Protein AF-A0A7C4DJ45-F1 (afdb_monomer)

pLDDT: mean 91.02, std 9.89, range [32.12, 98.75]

Foldseek 3Di:
DDDDPPDDQAAQEWEKDKDWAPDQDDPLLLCQLVLQAAFWKKFAQLDQDPVRQQQKIKIFHDFCWKWFAAAQWIWIGGPPDIDIDRHLSVVVLVVVQRSYHHDYDDDPQQDQWFKDWDAAPVSCVVVDPDDPPDDPPDPGTRIMIGGGQWMWMAGPVVSIIMIIGICSVDPDDDPVRVSVVSVVSSVVSVVVVVVQKDWDKADKDKPDDPVRVVVVVVVQVVCCVVVVDVDDDDDIDIDIHGPDDDPSSVLVVCSVVQNESRWMWHNNPVDIDGDRDNFDDWDDDPQDIDGDDDFFDDDADPDPVRNVVRVVCRVPDPVRVVVVVVVVVVVLVVVCVPHDPPPRDDDD

Nearest PDB structures (foldseek):
  7pi1-assembly3_CCC  TM=8.642E-01  e=6.418E-22  Bacillus subtilis subsp. subtilis str. 168
  7qu9-assembly1_A  TM=8.395E-01  e=1.124E-20  Bacillus subtilis
  7pi1-assembly4_DDD  TM=8.027E-01  e=1.902E-20  Bacillus subtilis subsp. subtilis str. 168
  7qu9-assembly3_C  TM=8.250E-01  e=6.487E-20  Bacillus subtilis
  7pi1-assembly2_BBB  TM=8.189E-01  e=5.135E-20  Bacillus subtilis subsp. subtilis str. 168

Sequence (348 aa):
MRTSREGREPVYRGTARVRMLDQSFKPEVLFGALAGQPGSIFLDSAMIDRYGLGRWSFIMWDPLFSLSSRNDTVAFKIGTRLRWEQTNPFAALRRTLALFSIQSDPSWIPFRGGAAGFLGYELSAHIERLPQRAEFDLPLPDSYLGFYDSVLAYDHIMEQWFICHVDFGLRRPSLLDRVREIRELAEAGEDLAQTVTPVETGEPESNFTRTDYLAAVGRAKEYIEAGDIYQVNLSQRFSAPLVSGNPWDLYLRLRQTNPAPFASFVQAGEFQILSSSPERFLAVRGERVETRPIKGTRPRGTNAREDAYYKAQLLASPKDRAELNMVVDLERNDLGRVCRYGSVTVPR

Radius of gyration: 22.76 Å; Cα contacts (8 Å, |Δi|>4): 541; chains: 1; bounding box: 59×41×78 Å

Solvent-accessible surface area (backbone atoms only — not comparable to full-atom values): 20306 Å² total; per-residue (Å²): 141,81,82,79,76,82,74,74,76,76,65,36,60,16,53,60,43,76,45,80,47,95,65,90,76,58,70,70,34,38,44,56,58,36,58,84,40,61,43,18,35,35,45,32,27,66,29,66,47,99,82,65,45,22,45,56,31,37,43,36,47,74,39,73,30,34,41,35,23,47,76,50,36,30,39,43,34,46,87,91,45,76,46,78,45,84,42,56,53,69,60,52,50,52,56,54,54,67,32,52,44,79,47,68,75,97,61,92,65,91,72,50,55,45,76,49,76,53,79,40,78,67,50,46,65,82,78,44,97,67,88,87,76,78,78,86,85,63,100,66,59,34,28,39,33,30,30,25,43,43,23,39,37,35,34,68,84,76,70,40,37,32,41,21,32,37,56,52,86,64,101,63,83,49,72,69,52,49,58,51,52,52,52,56,33,38,56,52,3,54,61,51,64,74,62,74,52,70,69,41,64,52,78,74,44,60,83,54,54,73,68,57,49,52,50,52,53,50,52,52,48,53,36,39,75,72,63,78,40,93,76,81,88,86,83,81,55,74,50,54,55,78,73,37,55,52,74,63,46,48,40,53,53,44,45,72,78,48,51,13,37,52,14,31,41,37,22,69,63,92,50,72,49,76,46,59,33,81,62,54,74,74,47,78,57,91,96,45,76,48,67,50,90,84,55,73,88,71,77,82,40,98,43,73,66,51,31,51,48,43,52,50,51,54,75,67,31,66,63,39,50,50,55,33,51,53,52,51,52,50,52,52,51,61,48,56,77,79,46,65,88,91,69,82,77,84,88,132

Secondary structure (DSSP, 8-state):
-------PPP-EEEEEEEEEE-----HHHHHHTTTTSTT-EEEE-----TTSTT-EEEEE-S-SEEEEEETTEEEEEETTEEEEEES-HHHHHHHHHHHEEE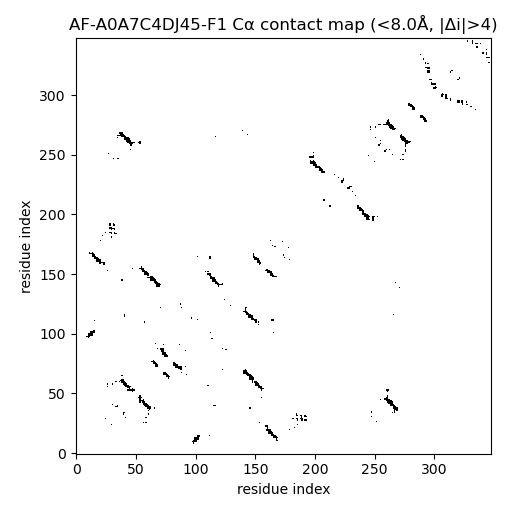E----S-S--SEEEEEE-GGGGGGTS-----S---S---SEEEEEESEEEEEETTTTEEEEEEEE-SSS---HHHHHHHHHHHHHHHHHHHT-PPP-EE-PPEESS-HHHHHHHHHHHHHHHHTTS-S-------EE--EEES-HHHHHHHHHHHS--TEEEEEE-SS-EEEEEE-----EEETTEEE--------PPPSSHHHHHHHHHHHHH-HHHHHHHHHHHHHHHHHHHTTSPTT------

Mean predicted aligned error: 6.1 Å

Structure (mmCIF, N/CA/C/O backbone):
data_AF-A0A7C4DJ45-F1
#
_entry.id   AF-A0A7C4DJ45-F1
#
loop_
_atom_site.group_PDB
_atom_site.id
_atom_site.type_symbol
_atom_site.label_atom_id
_atom_site.label_alt_id
_atom_site.label_comp_id
_atom_site.label_asym_id
_atom_site.label_entity_id
_atom_site.label_seq_id
_atom_site.pdbx_PDB_ins_code
_atom_site.Cartn_x
_atom_site.Cartn_y
_atom_site.Cartn_z
_atom_site.occupancy
_atom_site.B_iso_or_equiv
_atom_site.auth_seq_id
_atom_site.auth_comp_id
_atom_site.auth_asym_id
_atom_site.auth_atom_id
_atom_site.pdbx_PDB_model_num
ATOM 1 N N . MET A 1 1 ? -19.201 11.259 -48.223 1.00 34.50 1 MET A N 1
ATOM 2 C CA . MET A 1 1 ? -18.890 9.983 -47.541 1.00 34.50 1 MET A CA 1
ATOM 3 C C . MET A 1 1 ? -17.519 10.090 -46.877 1.00 34.50 1 MET A C 1
ATOM 5 O O . MET A 1 1 ? -16.507 9.854 -47.518 1.00 34.50 1 MET A O 1
ATOM 9 N N . ARG A 1 2 ? -17.468 10.527 -45.614 1.00 32.12 2 ARG A N 1
ATOM 10 C CA . ARG A 1 2 ? -16.291 10.393 -44.743 1.00 32.12 2 ARG A CA 1
ATOM 11 C C . ARG A 1 2 ? -16.710 9.434 -43.640 1.00 32.12 2 ARG A C 1
ATOM 13 O O . ARG A 1 2 ? -17.438 9.821 -42.737 1.00 32.12 2 ARG A O 1
ATOM 20 N N . THR A 1 3 ? -16.348 8.169 -43.791 1.00 35.94 3 THR A N 1
ATOM 21 C CA . THR A 1 3 ? -16.555 7.147 -42.768 1.00 35.94 3 THR A CA 1
ATOM 22 C C . THR A 1 3 ? -15.627 7.436 -41.595 1.00 35.94 3 THR A C 1
ATOM 24 O O . THR A 1 3 ? -14.404 7.447 -41.746 1.00 35.94 3 THR A O 1
ATOM 27 N N . SER A 1 4 ? -16.234 7.690 -40.442 1.00 38.69 4 SER A N 1
ATOM 28 C CA . SER A 1 4 ? -15.621 7.698 -39.122 1.00 38.69 4 SER A CA 1
ATOM 29 C C . SER A 1 4 ? -14.844 6.400 -38.895 1.00 38.69 4 SER A C 1
ATOM 31 O O . SER A 1 4 ? -15.431 5.329 -38.753 1.00 38.69 4 SER A O 1
ATOM 33 N N . ARG A 1 5 ? -13.512 6.480 -38.850 1.00 40.72 5 ARG A N 1
ATOM 34 C CA . ARG A 1 5 ? -12.723 5.460 -38.157 1.00 40.72 5 ARG A CA 1
ATOM 35 C C . ARG A 1 5 ? -12.919 5.714 -36.667 1.00 40.72 5 ARG A C 1
ATOM 37 O O . ARG A 1 5 ? -12.270 6.594 -36.112 1.00 40.72 5 ARG A O 1
ATOM 44 N N . GLU A 1 6 ? -13.829 4.975 -36.043 1.00 42.91 6 GLU A N 1
ATOM 45 C CA . GLU A 1 6 ? -13.782 4.738 -34.600 1.00 42.91 6 GLU A CA 1
ATOM 46 C C . GLU A 1 6 ? -12.428 4.081 -34.303 1.00 42.91 6 GLU A C 1
ATOM 48 O O . GLU A 1 6 ? -12.219 2.887 -34.525 1.00 42.91 6 GLU A O 1
ATOM 53 N N . GLY A 1 7 ? -11.444 4.900 -33.934 1.00 41.00 7 GLY A N 1
ATOM 54 C CA . GLY A 1 7 ? -10.107 4.434 -33.602 1.00 41.00 7 GLY A CA 1
ATOM 55 C C . GLY A 1 7 ? -10.166 3.670 -32.290 1.00 41.00 7 GLY A C 1
ATOM 56 O O . GLY A 1 7 ? -10.214 4.284 -31.231 1.00 41.00 7 GLY A O 1
ATOM 57 N N . ARG A 1 8 ? -10.171 2.334 -32.350 1.00 57.44 8 ARG A N 1
ATOM 58 C CA . ARG A 1 8 ? -9.875 1.509 -31.173 1.00 57.44 8 ARG A CA 1
ATOM 59 C C . ARG A 1 8 ? -8.493 1.911 -30.662 1.00 57.44 8 ARG A C 1
ATOM 61 O O . ARG A 1 8 ? -7.535 1.887 -31.436 1.00 57.44 8 ARG A O 1
ATOM 68 N N . GLU A 1 9 ? -8.406 2.300 -29.393 1.00 66.69 9 GLU A N 1
ATOM 69 C CA . GLU A 1 9 ? -7.122 2.588 -28.756 1.00 66.69 9 GLU A CA 1
ATOM 70 C C . GLU A 1 9 ? -6.192 1.366 -28.889 1.00 66.69 9 GLU A C 1
ATOM 72 O O . GLU A 1 9 ? -6.661 0.222 -28.816 1.00 66.69 9 GLU A O 1
ATOM 77 N N . PRO A 1 10 ? -4.888 1.572 -29.146 1.00 74.94 10 PRO A N 1
ATOM 78 C CA . PRO A 1 10 ? -3.956 0.465 -29.285 1.00 74.94 10 PRO A CA 1
ATOM 79 C C . PRO A 1 10 ? -3.840 -0.289 -27.955 1.00 74.94 10 PRO A C 1
ATOM 81 O O . PRO A 1 10 ? -3.570 0.306 -26.916 1.00 74.94 10 PRO A O 1
ATOM 84 N N . VAL A 1 11 ? -4.018 -1.611 -27.999 1.00 86.75 11 VAL A N 1
ATOM 85 C CA . VAL A 1 11 ? -3.755 -2.488 -26.850 1.00 86.75 11 VAL A CA 1
ATOM 86 C C . VAL A 1 11 ? -2.286 -2.900 -26.882 1.00 86.75 11 VAL A C 1
ATOM 88 O O . VAL A 1 11 ? -1.860 -3.627 -27.783 1.00 86.75 11 VAL A O 1
ATOM 91 N N . TYR A 1 12 ? -1.525 -2.464 -25.885 1.00 90.06 12 TYR A N 1
ATOM 92 C CA . TYR A 1 12 ? -0.141 -2.850 -25.647 1.00 90.06 12 TYR A CA 1
ATOM 93 C C . TYR A 1 12 ? -0.101 -4.266 -25.078 1.00 90.06 12 TYR A C 1
ATOM 95 O O . TYR A 1 12 ? -0.437 -4.516 -23.919 1.00 90.06 12 TYR A O 1
ATOM 103 N N . ARG A 1 13 ? 0.294 -5.220 -25.918 1.00 91.00 13 ARG A N 1
ATOM 104 C CA . ARG A 1 13 ? 0.475 -6.619 -25.523 1.00 91.00 13 ARG A CA 1
ATOM 105 C C . ARG A 1 13 ? 1.943 -6.846 -25.222 1.00 91.00 13 ARG A C 1
ATOM 107 O O . ARG A 1 13 ? 2.777 -6.576 -26.078 1.00 91.00 13 ARG A O 1
ATOM 114 N N . GLY A 1 14 ? 2.237 -7.346 -24.030 1.00 89.06 14 GLY A N 1
ATOM 115 C CA . GLY A 1 14 ? 3.596 -7.690 -23.638 1.00 89.06 14 GLY A CA 1
ATOM 116 C C . GLY A 1 14 ? 3.685 -9.102 -23.092 1.00 89.06 14 GLY A C 1
ATOM 117 O O . GLY A 1 14 ? 2.730 -9.600 -22.499 1.00 89.06 14 GLY A O 1
ATOM 118 N N . THR A 1 15 ? 4.825 -9.754 -23.303 1.00 87.06 15 THR A N 1
ATOM 119 C CA . THR A 1 15 ? 5.102 -11.081 -22.732 1.00 87.06 15 THR A CA 1
ATOM 120 C C . THR A 1 15 ? 5.917 -10.916 -21.460 1.00 87.06 15 THR A C 1
ATOM 122 O O . THR A 1 15 ? 6.997 -10.325 -21.494 1.00 87.06 15 THR A O 1
ATOM 125 N N . ALA A 1 16 ? 5.416 -11.444 -20.343 1.00 89.75 16 ALA A N 1
ATOM 126 C CA . ALA A 1 16 ? 6.164 -11.431 -19.091 1.00 89.75 16 ALA A CA 1
ATOM 127 C C . ALA A 1 16 ? 7.323 -12.433 -19.145 1.00 89.75 16 ALA A C 1
ATOM 129 O O . ALA A 1 16 ? 7.122 -13.621 -19.392 1.00 89.75 16 ALA A O 1
ATOM 130 N N . ARG A 1 17 ? 8.532 -11.960 -18.855 1.00 91.56 17 ARG A N 1
ATOM 131 C CA . ARG A 1 17 ? 9.716 -12.784 -18.616 1.00 91.56 17 ARG A CA 1
ATOM 132 C C . ARG A 1 17 ? 10.036 -12.754 -17.133 1.00 91.56 17 ARG A C 1
ATOM 134 O O . ARG A 1 17 ? 10.068 -11.685 -16.529 1.00 91.56 17 ARG A O 1
ATOM 141 N N . VAL A 1 18 ? 10.284 -13.926 -16.564 1.00 92.62 18 VAL A N 1
ATOM 142 C CA . VAL A 1 18 ? 10.706 -14.071 -15.170 1.00 92.62 18 VAL A CA 1
ATOM 143 C C . VAL A 1 18 ? 12.138 -14.575 -15.163 1.00 92.62 18 VAL A C 1
ATOM 145 O O . VAL A 1 18 ? 12.451 -15.552 -15.843 1.00 92.62 18 VAL A O 1
ATOM 148 N N . ARG A 1 19 ? 13.007 -13.912 -14.405 1.00 93.62 19 ARG A N 1
ATOM 149 C CA . ARG A 1 19 ? 14.390 -14.339 -14.205 1.00 93.62 19 ARG A CA 1
ATOM 150 C C . ARG A 1 19 ? 14.704 -14.386 -12.718 1.00 93.62 19 ARG A C 1
ATOM 152 O O . ARG A 1 19 ? 14.447 -13.427 -12.003 1.00 93.62 19 ARG A O 1
ATOM 159 N N . MET A 1 20 ? 15.272 -15.502 -12.283 1.00 95.00 20 MET A N 1
ATOM 160 C CA . MET A 1 20 ? 15.857 -15.645 -10.954 1.00 95.00 20 MET A CA 1
ATOM 161 C C . MET A 1 20 ? 17.161 -14.846 -10.868 1.00 95.00 20 MET A C 1
ATOM 163 O O . MET A 1 20 ? 17.908 -14.774 -11.849 1.00 95.00 20 MET A O 1
ATOM 167 N N . LEU A 1 21 ? 17.398 -14.218 -9.723 1.00 94.31 21 LEU A N 1
ATOM 168 C CA . LEU A 1 21 ? 18.562 -13.377 -9.462 1.00 94.31 21 LEU A CA 1
ATOM 169 C C . LEU A 1 21 ? 19.485 -14.061 -8.451 1.00 94.31 21 LEU A C 1
ATOM 171 O O . LEU A 1 21 ? 19.029 -14.473 -7.395 1.00 94.31 21 LEU A O 1
ATOM 175 N N . ASP A 1 22 ? 20.778 -14.159 -8.743 1.00 87.81 22 ASP A N 1
ATOM 176 C CA . ASP A 1 22 ? 21.733 -14.883 -7.882 1.00 87.81 22 ASP A CA 1
ATOM 177 C C . ASP A 1 22 ? 22.140 -14.098 -6.616 1.00 87.81 22 ASP A C 1
ATOM 179 O O . ASP A 1 22 ? 22.969 -14.555 -5.835 1.00 87.81 22 ASP A O 1
ATOM 183 N N . GLN A 1 23 ? 21.622 -12.882 -6.438 1.00 79.25 23 GLN A N 1
ATOM 184 C CA . GLN A 1 23 ? 22.008 -11.984 -5.354 1.00 79.25 23 GLN A CA 1
ATOM 185 C C . GLN A 1 23 ? 21.213 -12.254 -4.069 1.00 79.25 23 GLN A C 1
ATOM 187 O O . GLN A 1 23 ? 20.008 -12.501 -4.110 1.00 79.25 23 GLN A O 1
ATOM 192 N N . SER A 1 24 ? 21.880 -12.118 -2.921 1.00 81.69 24 SER A N 1
ATOM 193 C CA . SER A 1 24 ? 21.320 -12.358 -1.587 1.00 81.69 24 SER A CA 1
ATOM 194 C C . SER A 1 24 ? 21.351 -11.090 -0.722 1.00 81.69 24 SER A C 1
ATOM 196 O O . SER A 1 24 ? 22.079 -11.016 0.266 1.00 81.69 24 SER A O 1
ATOM 198 N N . PHE A 1 25 ? 20.582 -10.071 -1.099 1.00 88.12 25 PHE A N 1
ATOM 199 C CA . PHE A 1 25 ? 20.372 -8.876 -0.273 1.00 88.12 25 PHE A CA 1
ATOM 200 C C . PHE A 1 25 ? 18.948 -8.844 0.284 1.00 88.12 25 PHE A C 1
ATOM 202 O O . PHE A 1 25 ? 18.006 -9.361 -0.327 1.00 88.12 25 PHE A O 1
ATOM 209 N N . LYS A 1 26 ? 18.779 -8.205 1.447 1.00 92.50 26 LYS A N 1
ATOM 210 C CA . LYS A 1 26 ? 17.458 -8.021 2.056 1.00 92.50 26 LYS A CA 1
ATOM 211 C C . LYS A 1 26 ? 16.624 -7.005 1.256 1.00 92.50 26 LYS A C 1
ATOM 213 O O . LYS A 1 26 ? 17.189 -6.018 0.781 1.00 92.50 26 LYS A O 1
ATOM 218 N N . PRO A 1 27 ? 15.293 -7.177 1.149 1.00 95.56 27 PRO A N 1
ATOM 219 C CA . PRO A 1 27 ? 14.409 -6.227 0.464 1.00 95.56 27 PRO A CA 1
ATOM 220 C C . PRO A 1 27 ? 14.560 -4.771 0.898 1.00 95.56 27 PRO A C 1
ATOM 222 O O . PRO A 1 27 ? 14.644 -3.887 0.050 1.00 95.56 27 PRO A O 1
ATOM 225 N N . GLU A 1 28 ? 14.661 -4.522 2.202 1.00 95.06 28 GLU A N 1
ATOM 226 C CA . GLU A 1 28 ? 14.846 -3.177 2.743 1.00 95.06 28 GLU A CA 1
ATOM 227 C C . GLU A 1 28 ? 16.188 -2.537 2.348 1.00 95.06 28 GLU A C 1
ATOM 229 O O . GLU A 1 28 ? 16.265 -1.321 2.215 1.00 95.06 28 GLU A O 1
ATOM 234 N N . VAL A 1 29 ? 17.236 -3.329 2.111 1.00 94.12 29 VAL A N 1
ATOM 235 C CA . VAL A 1 29 ? 18.547 -2.804 1.700 1.00 94.12 29 VAL A CA 1
ATOM 236 C C . VAL A 1 29 ? 18.457 -2.283 0.270 1.00 94.12 29 VAL A C 1
ATOM 238 O O . VAL A 1 29 ? 18.750 -1.116 0.025 1.00 94.12 29 VAL A O 1
ATOM 241 N N . LEU A 1 30 ? 17.950 -3.102 -0.660 1.00 95.38 30 LEU A N 1
ATOM 242 C CA . LEU A 1 30 ? 17.790 -2.672 -2.051 1.00 95.38 30 LEU A CA 1
ATOM 243 C C . LEU A 1 30 ? 16.815 -1.496 -2.171 1.00 95.38 30 LEU A C 1
ATOM 245 O O . LEU A 1 30 ? 17.081 -0.546 -2.907 1.00 95.38 30 LEU A O 1
ATOM 249 N N . PHE A 1 31 ? 15.683 -1.537 -1.460 1.00 97.44 31 PHE A N 1
ATOM 250 C CA . PHE A 1 31 ? 14.716 -0.446 -1.553 1.00 97.44 31 PHE A CA 1
ATOM 251 C C . PHE A 1 31 ? 15.251 0.868 -0.973 1.00 97.44 31 PHE A C 1
ATOM 253 O O . PHE A 1 31 ? 14.844 1.931 -1.436 1.00 97.44 31 PHE A O 1
ATOM 260 N N . GLY A 1 32 ? 16.199 0.831 -0.031 1.00 96.19 32 GLY A N 1
ATOM 261 C CA . GLY A 1 32 ? 16.841 2.037 0.497 1.00 96.19 32 GLY A CA 1
ATOM 262 C C . GLY A 1 32 ? 17.442 2.931 -0.593 1.00 96.19 32 GLY A C 1
ATOM 263 O O . GLY A 1 32 ? 17.241 4.144 -0.562 1.00 96.19 32 GLY A O 1
ATOM 264 N N . ALA A 1 33 ? 18.058 2.343 -1.625 1.00 96.12 33 ALA A N 1
ATOM 265 C CA . ALA A 1 33 ? 18.580 3.079 -2.784 1.00 96.12 33 ALA A CA 1
ATOM 266 C C . ALA A 1 33 ? 17.481 3.704 -3.675 1.00 96.12 33 ALA A C 1
ATOM 268 O O . ALA A 1 33 ? 17.735 4.628 -4.452 1.00 96.12 33 ALA A O 1
ATOM 269 N N . LEU A 1 34 ? 16.243 3.216 -3.561 1.00 97.12 34 LEU A N 1
ATOM 270 C CA . LEU A 1 34 ? 15.079 3.655 -4.334 1.00 97.12 34 LEU A CA 1
ATOM 271 C C . LEU A 1 34 ? 14.120 4.548 -3.536 1.00 97.12 34 LEU A C 1
ATOM 273 O O . LEU A 1 34 ? 13.267 5.198 -4.140 1.00 97.12 34 LEU A O 1
ATOM 277 N N . ALA A 1 35 ? 14.225 4.616 -2.207 1.00 96.25 35 ALA A N 1
ATOM 278 C CA . ALA A 1 35 ? 13.214 5.243 -1.351 1.00 96.25 35 ALA A CA 1
ATOM 279 C C . ALA A 1 35 ? 13.035 6.756 -1.606 1.00 96.25 35 ALA A C 1
ATOM 281 O O . ALA A 1 35 ? 11.954 7.317 -1.402 1.00 96.25 35 ALA A O 1
ATOM 282 N N . GLY A 1 36 ? 14.080 7.420 -2.109 1.00 95.12 36 GLY A N 1
ATOM 283 C CA . GLY A 1 36 ? 14.031 8.819 -2.542 1.00 95.12 36 GLY A CA 1
ATOM 284 C C . GLY A 1 36 ? 13.490 9.039 -3.962 1.00 95.12 36 GLY A C 1
ATOM 285 O O . GLY A 1 36 ? 13.224 10.179 -4.332 1.00 95.12 36 GLY A O 1
ATOM 286 N N . GLN A 1 37 ? 13.330 7.990 -4.774 1.00 96.19 37 GLN A N 1
ATOM 287 C CA . GLN A 1 37 ? 12.985 8.117 -6.192 1.00 96.19 37 GLN A CA 1
ATOM 288 C C . GLN A 1 37 ? 11.464 8.206 -6.408 1.00 96.19 37 GLN A C 1
ATOM 290 O O . GLN A 1 37 ? 10.750 7.257 -6.082 1.00 96.19 37 GLN A O 1
ATOM 295 N N . PRO A 1 38 ? 10.932 9.295 -7.002 1.00 96.19 38 PRO A N 1
ATOM 296 C CA . PRO A 1 38 ? 9.510 9.416 -7.316 1.00 96.19 38 PRO A CA 1
ATOM 297 C C . PRO A 1 38 ? 8.968 8.234 -8.124 1.00 96.19 38 PRO A C 1
ATOM 299 O O . PRO A 1 38 ? 9.492 7.886 -9.181 1.00 96.19 38 PRO A O 1
ATOM 302 N N . GLY A 1 39 ? 7.871 7.655 -7.647 1.00 96.94 39 GLY A N 1
ATOM 303 C CA . GLY A 1 39 ? 7.244 6.478 -8.230 1.00 96.94 39 GLY A CA 1
ATOM 304 C C . GLY A 1 39 ? 7.874 5.156 -7.807 1.00 96.94 39 GLY A C 1
ATOM 305 O O . GLY A 1 39 ? 7.506 4.135 -8.384 1.00 96.94 39 GLY A O 1
ATOM 306 N N . SER A 1 40 ? 8.786 5.123 -6.833 1.00 98.31 40 SER A N 1
ATOM 307 C CA . SER A 1 40 ? 9.193 3.864 -6.210 1.00 98.31 40 SER A CA 1
ATOM 308 C C . SER A 1 40 ? 8.155 3.394 -5.186 1.00 98.31 40 SER A C 1
ATOM 310 O O . SER A 1 40 ? 7.548 4.180 -4.454 1.00 98.31 40 SER A O 1
ATOM 312 N N . ILE A 1 41 ? 7.898 2.090 -5.169 1.00 98.75 41 ILE A N 1
ATOM 313 C CA . ILE A 1 41 ? 6.947 1.450 -4.265 1.00 98.75 41 ILE A CA 1
ATOM 314 C C . ILE A 1 41 ? 7.561 0.164 -3.736 1.00 98.75 41 ILE A C 1
ATOM 316 O O . ILE A 1 41 ? 8.027 -0.677 -4.506 1.00 98.75 41 ILE A O 1
ATOM 320 N N . PHE A 1 42 ? 7.490 0.003 -2.422 1.00 98.56 42 PHE A N 1
ATOM 321 C CA . PHE A 1 42 ? 7.782 -1.229 -1.719 1.00 98.56 42 PHE A CA 1
ATOM 322 C C . PHE A 1 42 ? 6.479 -1.777 -1.144 1.00 98.56 42 PHE A C 1
ATOM 324 O O . PHE A 1 42 ? 5.899 -1.178 -0.242 1.00 98.56 42 PHE A O 1
ATOM 331 N N . LEU A 1 43 ? 5.997 -2.898 -1.674 1.00 98.19 43 LEU A N 1
ATOM 332 C CA . LEU A 1 43 ? 4.951 -3.691 -1.031 1.00 98.19 43 LEU A CA 1
ATOM 333 C C . LEU A 1 43 ? 5.662 -4.724 -0.165 1.00 98.19 43 LEU A C 1
ATOM 335 O O . LEU A 1 43 ? 6.201 -5.706 -0.674 1.00 98.19 43 LEU A O 1
ATOM 339 N N . ASP A 1 44 ? 5.729 -4.449 1.127 1.00 95.88 44 ASP A N 1
ATOM 340 C CA . ASP A 1 44 ? 6.613 -5.132 2.056 1.00 95.88 44 ASP A CA 1
ATOM 341 C C . ASP A 1 44 ? 5.838 -6.111 2.929 1.00 95.88 44 ASP A C 1
ATOM 343 O O . ASP A 1 44 ? 5.011 -5.748 3.765 1.00 95.88 44 ASP A O 1
ATOM 347 N N . SER A 1 45 ? 6.155 -7.385 2.784 1.00 94.69 45 SER A N 1
ATOM 348 C CA . SER A 1 45 ? 5.795 -8.375 3.778 1.00 94.69 45 SER A CA 1
ATOM 349 C C . SER A 1 45 ? 6.892 -8.466 4.832 1.00 94.69 45 SER A C 1
ATOM 351 O O . SER A 1 45 ? 7.736 -9.357 4.803 1.00 94.69 45 SER A O 1
ATOM 353 N N . ALA A 1 46 ? 6.859 -7.534 5.785 1.00 88.06 46 ALA A N 1
ATOM 354 C CA . ALA A 1 46 ? 7.827 -7.449 6.879 1.00 88.06 46 ALA A CA 1
ATOM 355 C C . ALA A 1 46 ? 7.714 -8.605 7.892 1.00 88.06 46 ALA A C 1
ATOM 357 O O . ALA A 1 46 ? 8.580 -8.776 8.748 1.00 88.06 46 ALA A O 1
ATOM 358 N N . MET A 1 47 ? 6.645 -9.400 7.809 1.00 89.88 47 MET A N 1
ATOM 359 C CA . MET A 1 47 ? 6.498 -10.663 8.524 1.00 89.88 47 MET A CA 1
ATOM 360 C C . MET A 1 47 ? 5.702 -11.670 7.696 1.00 89.88 47 MET A C 1
ATOM 362 O O . MET A 1 47 ? 4.779 -11.295 6.968 1.00 89.88 47 MET A O 1
ATOM 366 N N . ILE A 1 48 ? 5.999 -12.953 7.905 1.00 88.88 48 ILE A N 1
ATOM 367 C CA . ILE A 1 48 ? 5.099 -14.043 7.534 1.00 88.88 48 ILE A CA 1
ATOM 368 C C . ILE A 1 48 ? 4.225 -14.358 8.748 1.00 88.88 48 ILE A C 1
ATOM 370 O O . ILE A 1 48 ? 4.735 -14.677 9.824 1.00 88.88 48 ILE A O 1
ATOM 374 N N . ASP A 1 49 ? 2.908 -14.259 8.596 1.00 83.94 49 ASP A N 1
ATOM 375 C CA . ASP A 1 49 ? 1.987 -14.628 9.665 1.00 83.94 49 ASP A CA 1
ATOM 376 C C . ASP A 1 49 ? 1.795 -16.154 9.763 1.00 83.94 49 ASP A C 1
ATOM 378 O O . ASP A 1 49 ? 2.200 -16.935 8.898 1.00 83.94 49 ASP A O 1
ATOM 382 N N . ARG A 1 50 ? 1.118 -16.607 10.823 1.00 79.31 50 ARG A N 1
ATOM 383 C CA . ARG A 1 50 ? 0.863 -18.042 11.053 1.00 79.31 50 ARG A CA 1
ATOM 384 C C . ARG A 1 50 ? 0.005 -18.722 9.976 1.00 79.31 50 ARG A C 1
ATOM 386 O O . ARG A 1 50 ? -0.124 -19.941 9.996 1.00 79.31 50 ARG A O 1
ATOM 393 N N . TYR A 1 51 ? -0.625 -17.954 9.090 1.00 80.62 51 TYR A N 1
ATOM 394 C CA . TYR A 1 51 ? -1.471 -18.435 8.002 1.00 80.62 51 TYR A CA 1
ATOM 395 C C . TYR A 1 51 ? -0.758 -18.380 6.642 1.00 80.62 51 TYR A C 1
ATOM 397 O O . TYR A 1 51 ? -1.396 -18.608 5.611 1.00 80.62 51 TYR A O 1
ATOM 405 N N . GLY A 1 52 ? 0.543 -18.070 6.627 1.00 81.88 52 GLY A N 1
ATOM 406 C CA . GLY A 1 52 ? 1.344 -17.945 5.414 1.00 81.88 52 GLY A CA 1
ATOM 407 C C . GLY A 1 52 ? 1.075 -16.661 4.623 1.00 81.88 52 GLY A C 1
ATOM 408 O O . GLY A 1 52 ? 1.481 -16.567 3.461 1.00 81.88 52 GLY A O 1
ATOM 409 N N . LEU A 1 53 ? 0.383 -15.673 5.208 1.00 88.00 53 LEU A N 1
ATOM 410 C CA . LEU A 1 53 ? 0.335 -14.325 4.646 1.00 88.00 53 LEU A CA 1
ATOM 411 C C . LEU A 1 53 ? 1.713 -13.694 4.786 1.00 88.00 53 LEU A C 1
ATOM 413 O O . LEU A 1 53 ? 2.387 -13.905 5.784 1.00 88.00 53 LEU A O 1
ATOM 417 N N . GLY A 1 54 ? 2.118 -12.918 3.788 1.00 90.88 54 GLY A N 1
ATOM 418 C CA . GLY A 1 54 ? 3.413 -12.250 3.808 1.00 90.88 54 GLY A CA 1
ATOM 419 C C . GLY A 1 54 ? 4.565 -13.010 3.139 1.00 90.88 54 GLY A C 1
ATOM 420 O O . GLY A 1 54 ? 5.724 -12.680 3.343 1.00 90.88 54 GLY A O 1
ATOM 421 N N . ARG A 1 55 ? 4.287 -14.037 2.320 1.00 94.25 55 ARG A N 1
ATOM 422 C CA . ARG A 1 55 ? 5.349 -14.764 1.591 1.00 94.25 55 ARG A CA 1
ATOM 423 C C . ARG A 1 55 ? 6.155 -13.882 0.627 1.00 94.25 55 ARG A C 1
ATOM 425 O O . ARG A 1 55 ? 7.314 -14.190 0.378 1.00 94.25 55 ARG A O 1
ATOM 432 N N . TRP A 1 56 ? 5.551 -12.844 0.052 1.00 95.50 56 TRP A N 1
ATOM 433 C CA . TRP A 1 56 ? 6.144 -12.091 -1.053 1.00 95.50 56 TRP A CA 1
ATOM 434 C C . TRP A 1 56 ? 6.272 -10.610 -0.734 1.00 95.50 56 TRP A C 1
ATOM 436 O O . TRP A 1 56 ? 5.249 -9.975 -0.497 1.00 95.50 56 TRP A O 1
ATOM 446 N N . SER A 1 57 ? 7.475 -10.055 -0.867 1.00 97.38 57 SER A N 1
ATOM 447 C CA . SER A 1 57 ? 7.646 -8.605 -1.015 1.00 97.38 57 SER A CA 1
ATOM 448 C C . SER A 1 57 ? 7.839 -8.229 -2.484 1.00 97.38 57 SER A C 1
ATOM 450 O O . SER A 1 57 ? 8.431 -8.993 -3.251 1.00 97.38 57 SER A O 1
ATOM 452 N N . PHE A 1 58 ? 7.371 -7.042 -2.871 1.00 98.38 58 PHE A N 1
ATOM 453 C CA . PHE A 1 58 ? 7.522 -6.503 -4.222 1.00 98.38 58 PHE A CA 1
ATOM 454 C C . PHE A 1 58 ? 8.157 -5.122 -4.205 1.00 98.38 58 PHE A C 1
ATOM 456 O O . PHE A 1 58 ? 7.748 -4.263 -3.427 1.00 98.38 58 PHE A O 1
ATOM 463 N N . ILE A 1 59 ? 9.117 -4.903 -5.098 1.00 98.56 59 ILE A N 1
ATOM 464 C CA . ILE A 1 59 ? 9.723 -3.597 -5.337 1.00 98.56 59 ILE A CA 1
ATOM 465 C C . ILE A 1 59 ? 9.452 -3.195 -6.780 1.00 98.56 59 ILE A C 1
ATOM 467 O O . ILE A 1 59 ? 9.717 -3.947 -7.723 1.00 98.56 59 ILE A O 1
ATOM 471 N N . MET A 1 60 ? 8.932 -1.987 -6.936 1.00 98.38 60 MET A N 1
ATOM 472 C CA . MET A 1 60 ? 8.669 -1.360 -8.218 1.00 98.38 60 MET A CA 1
ATOM 473 C C . MET A 1 60 ? 9.290 0.030 -8.227 1.00 98.38 60 MET A C 1
ATOM 475 O O . MET A 1 60 ? 9.274 0.734 -7.221 1.00 98.38 60 MET A O 1
ATOM 479 N N . TRP A 1 61 ? 9.850 0.421 -9.362 1.00 97.50 61 TRP A N 1
ATOM 480 C CA . TRP A 1 61 ? 10.460 1.728 -9.580 1.00 97.50 61 TRP A CA 1
ATOM 481 C C . TRP A 1 61 ? 10.358 2.081 -11.058 1.00 97.50 61 TRP A C 1
ATOM 483 O O . TRP A 1 61 ? 9.999 1.228 -11.872 1.00 97.50 61 TRP A O 1
ATOM 493 N N . ASP A 1 62 ? 10.643 3.343 -11.386 1.00 96.31 62 ASP A N 1
ATOM 494 C CA . ASP A 1 62 ? 10.611 3.847 -12.761 1.00 96.31 62 ASP A CA 1
ATOM 495 C C . ASP A 1 62 ? 9.300 3.460 -13.487 1.00 96.31 62 ASP A C 1
ATOM 497 O O . ASP A 1 62 ? 9.309 2.643 -14.411 1.00 96.31 62 ASP A O 1
ATOM 501 N N . PRO A 1 63 ? 8.132 3.970 -13.051 1.00 97.25 63 PRO A N 1
ATOM 502 C CA . PRO A 1 63 ? 6.864 3.641 -13.695 1.00 97.25 63 PRO A CA 1
ATOM 503 C C . PRO A 1 63 ? 6.837 4.119 -15.156 1.00 97.25 63 PRO A C 1
ATOM 505 O O . PRO A 1 63 ? 7.342 5.192 -15.484 1.00 97.25 63 PRO A O 1
ATOM 508 N N . LEU A 1 64 ? 6.153 3.372 -16.031 1.00 96.00 64 LEU A N 1
ATOM 509 C CA . LEU A 1 64 ? 5.816 3.800 -17.396 1.00 96.00 64 LEU A CA 1
ATOM 510 C C . LEU A 1 64 ? 5.113 5.163 -17.384 1.00 96.00 64 LEU A C 1
ATOM 512 O O . LEU A 1 64 ? 5.386 6.034 -18.209 1.00 96.00 64 LEU A O 1
ATOM 516 N N . PHE A 1 65 ? 4.180 5.311 -16.448 1.00 96.50 65 PHE A N 1
ATOM 517 C CA . PHE A 1 65 ? 3.447 6.525 -16.132 1.00 96.50 65 PHE A CA 1
ATOM 518 C C . PHE A 1 65 ? 2.745 6.345 -14.782 1.00 96.50 65 PHE A C 1
ATOM 520 O O . PHE A 1 65 ? 2.627 5.225 -14.278 1.00 96.50 65 PHE A O 1
ATOM 527 N N . SER A 1 66 ? 2.248 7.436 -14.207 1.00 97.62 66 SER A N 1
ATOM 528 C CA . SER A 1 66 ? 1.394 7.388 -13.023 1.00 97.62 66 SER A CA 1
ATOM 529 C C . SER A 1 66 ? 0.054 8.074 -13.253 1.00 97.62 66 SER A C 1
ATOM 531 O O . SER A 1 66 ? -0.071 9.001 -14.056 1.00 97.62 66 SER A O 1
ATOM 533 N N . LEU A 1 67 ? -0.936 7.609 -12.509 1.00 97.62 67 LEU A N 1
ATOM 534 C CA . LEU A 1 67 ? -2.292 8.119 -12.419 1.00 97.62 67 LEU A CA 1
ATOM 535 C C . LEU A 1 67 ? -2.501 8.667 -11.010 1.00 97.62 67 LEU A C 1
ATOM 537 O O . LEU A 1 67 ? -2.194 7.980 -10.043 1.00 97.62 67 LEU A O 1
ATOM 541 N N . SER A 1 68 ? -3.008 9.885 -10.892 1.00 97.44 68 SER A N 1
ATOM 542 C CA . SER A 1 68 ? -3.417 10.481 -9.618 1.00 97.44 68 SER A CA 1
ATOM 543 C C . SER A 1 68 ? -4.794 11.101 -9.787 1.00 97.44 68 SER A C 1
ATOM 545 O O . SER A 1 68 ? -5.085 11.624 -10.862 1.00 97.44 68 SER A O 1
ATOM 547 N N . SER A 1 69 ? -5.660 11.029 -8.781 1.00 96.56 69 SER A N 1
ATOM 548 C CA . SER A 1 69 ? -7.010 11.594 -8.879 1.00 96.56 69 SER A CA 1
ATOM 549 C C . SER A 1 69 ? -7.348 12.499 -7.714 1.00 96.56 69 SER A C 1
ATOM 551 O O . SER A 1 69 ? -6.922 12.255 -6.592 1.00 96.56 69 SER A O 1
ATOM 553 N N . ARG A 1 70 ? -8.173 13.507 -7.975 1.00 93.88 70 ARG A N 1
ATOM 554 C CA . ARG A 1 70 ? -8.856 14.292 -6.952 1.00 93.88 70 ARG A CA 1
ATOM 555 C C . ARG A 1 70 ? -10.237 14.673 -7.468 1.00 93.88 70 ARG A C 1
ATOM 557 O O . ARG A 1 70 ? -10.337 15.361 -8.487 1.00 93.88 70 ARG A O 1
ATOM 564 N N . ASN A 1 71 ? -11.284 14.236 -6.780 1.00 91.81 71 ASN A N 1
ATOM 565 C CA . ASN A 1 71 ? -12.661 14.262 -7.262 1.00 91.81 71 ASN A CA 1
ATOM 566 C C . ASN A 1 71 ? -12.738 13.686 -8.696 1.00 91.81 71 ASN A C 1
ATOM 568 O O . ASN A 1 71 ? -12.058 12.719 -9.035 1.00 91.81 71 ASN A O 1
ATOM 572 N N . ASP A 1 72 ? -13.501 14.325 -9.585 1.00 95.19 72 ASP A N 1
ATOM 573 C CA . ASP A 1 72 ? -13.60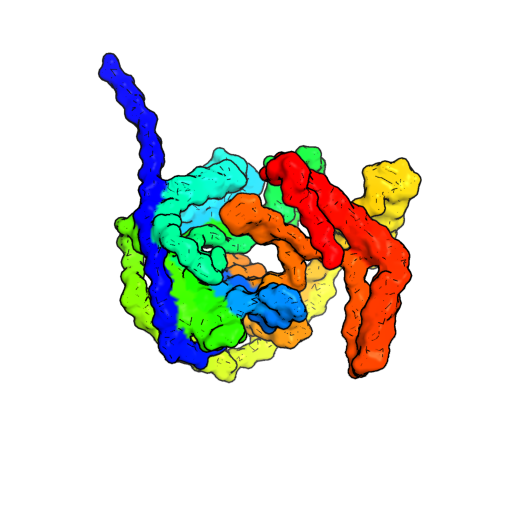2 13.948 -11.001 1.00 95.19 72 ASP A CA 1
ATOM 574 C C . ASP A 1 72 ? -12.417 14.425 -11.863 1.00 95.19 72 ASP A C 1
ATOM 576 O O . ASP A 1 72 ? -12.522 14.485 -13.085 1.00 95.19 72 ASP A O 1
ATOM 580 N N . THR A 1 73 ? -11.278 14.788 -11.268 1.00 97.00 73 THR A N 1
ATOM 581 C CA . THR A 1 73 ? -10.077 15.193 -12.008 1.00 97.00 73 THR A CA 1
ATOM 582 C C . THR A 1 73 ? -8.989 14.137 -11.888 1.00 97.00 73 THR A C 1
ATOM 584 O O . THR A 1 73 ? -8.541 13.810 -10.792 1.00 97.00 73 THR A O 1
ATOM 587 N N . VAL A 1 74 ? -8.512 13.638 -13.026 1.00 98.12 74 VAL A N 1
ATOM 588 C CA . VAL A 1 74 ? -7.450 12.632 -13.111 1.00 98.12 74 VAL A CA 1
ATOM 589 C C . VAL A 1 74 ? -6.225 13.220 -13.809 1.00 98.12 74 VAL A C 1
ATOM 591 O O . VAL A 1 74 ? -6.312 13.733 -14.924 1.00 98.12 74 VAL A O 1
ATOM 594 N N . ALA A 1 75 ? -5.070 13.126 -13.158 1.00 97.38 75 ALA A N 1
ATOM 595 C CA . ALA A 1 75 ? -3.760 13.483 -13.680 1.00 97.38 75 ALA A CA 1
ATOM 596 C C . ALA A 1 75 ? -3.025 12.237 -14.192 1.00 97.38 75 ALA A C 1
ATOM 598 O O . ALA A 1 75 ? -2.811 11.278 -13.452 1.00 97.38 75 ALA A O 1
ATOM 599 N N . PHE A 1 76 ? -2.571 12.287 -15.441 1.00 97.56 76 PHE A N 1
ATOM 600 C CA . PHE A 1 76 ? -1.672 11.317 -16.058 1.00 97.56 76 PHE A CA 1
ATOM 601 C C . PHE A 1 76 ? -0.281 11.934 -16.173 1.00 97.56 76 PHE A C 1
ATOM 603 O O . PHE A 1 76 ? -0.102 12.937 -16.873 1.00 97.56 76 PHE A O 1
ATOM 610 N N . LYS A 1 77 ? 0.711 11.331 -15.519 1.00 96.44 77 LYS A N 1
ATOM 611 C CA . LYS A 1 77 ? 2.102 11.791 -15.543 1.00 96.44 77 LYS A CA 1
ATOM 612 C C . LYS A 1 77 ? 2.989 10.788 -16.274 1.00 96.44 77 LYS A C 1
ATOM 614 O O . LYS A 1 77 ? 3.087 9.642 -15.853 1.00 96.44 77 LYS A O 1
ATOM 619 N N . ILE A 1 78 ? 3.657 11.228 -17.340 1.00 93.88 78 ILE A N 1
ATOM 620 C CA . ILE A 1 78 ? 4.627 10.435 -18.114 1.00 93.88 78 ILE A CA 1
ATOM 621 C C . ILE A 1 78 ? 5.962 11.179 -18.101 1.00 93.88 78 ILE A C 1
ATOM 623 O O . ILE A 1 78 ? 6.117 12.202 -18.776 1.00 93.88 78 ILE A O 1
ATOM 627 N N . GLY A 1 79 ? 6.922 10.702 -17.306 1.00 88.69 79 GLY A N 1
ATOM 628 C CA . GLY A 1 79 ? 8.144 11.455 -17.017 1.00 88.69 79 GLY A CA 1
ATOM 629 C C . GLY A 1 79 ? 7.811 12.838 -16.444 1.00 88.69 79 GLY A C 1
ATOM 630 O O . GLY A 1 79 ? 7.174 12.953 -15.397 1.00 88.69 79 GLY A O 1
ATOM 631 N N . THR A 1 80 ? 8.203 13.900 -17.150 1.00 88.19 80 THR A N 1
ATOM 632 C CA . THR A 1 80 ? 7.914 15.296 -16.772 1.00 88.19 80 THR A CA 1
ATOM 633 C C . THR A 1 80 ? 6.606 15.841 -17.348 1.00 88.19 80 THR A C 1
ATOM 635 O O . THR A 1 80 ? 6.182 16.933 -16.979 1.00 88.19 80 THR A O 1
ATOM 638 N N . ARG A 1 81 ? 5.951 15.112 -18.260 1.00 94.81 81 ARG A N 1
ATOM 639 C CA . ARG A 1 81 ? 4.708 15.561 -18.898 1.00 94.81 81 ARG A CA 1
ATOM 640 C C . ARG A 1 81 ? 3.517 15.226 -18.018 1.00 94.81 81 ARG A C 1
ATOM 642 O O . ARG A 1 81 ? 3.393 14.092 -17.563 1.00 94.81 81 ARG A O 1
ATOM 649 N N . LEU A 1 82 ? 2.622 16.193 -17.853 1.00 95.81 82 LEU A N 1
ATOM 650 C CA . LEU A 1 82 ? 1.387 16.052 -17.093 1.00 95.81 82 LEU A CA 1
ATOM 651 C C . LEU A 1 82 ? 0.192 16.377 -17.990 1.00 95.81 82 LEU A C 1
ATOM 653 O O . LEU A 1 82 ? 0.183 17.399 -18.677 1.00 95.81 82 LEU A O 1
ATOM 657 N N . ARG A 1 83 ? -0.813 15.504 -17.984 1.00 96.81 83 ARG A N 1
ATOM 658 C CA . ARG A 1 83 ? -2.095 15.711 -18.660 1.00 96.81 83 ARG A CA 1
ATOM 659 C C . ARG A 1 83 ? -3.220 15.523 -17.659 1.00 96.81 83 ARG A C 1
ATOM 661 O O . ARG A 1 83 ? -3.212 14.559 -16.906 1.00 96.81 83 ARG A O 1
ATOM 668 N N . TRP A 1 84 ? -4.208 16.402 -17.720 1.00 97.19 84 TRP A N 1
ATOM 669 C CA . TRP A 1 84 ? -5.403 16.330 -16.893 1.00 97.19 84 TRP A CA 1
ATOM 670 C C . TRP A 1 84 ? -6.606 15.886 -17.719 1.00 97.19 84 TRP A C 1
ATOM 672 O O . TRP A 1 84 ? -6.719 16.217 -18.903 1.00 97.19 84 TRP A O 1
ATOM 682 N N . GLU A 1 85 ? -7.506 15.149 -17.086 1.00 97.25 85 GLU A N 1
ATOM 683 C CA . GLU A 1 85 ? -8.782 14.731 -17.649 1.00 97.25 85 GLU A CA 1
ATOM 684 C C . GLU A 1 85 ? -9.887 14.890 -16.601 1.00 97.25 85 GLU A C 1
ATOM 686 O O . GLU A 1 85 ? -9.697 14.522 -15.444 1.00 97.25 85 GLU A O 1
ATOM 691 N N . GLN A 1 86 ? -11.039 15.425 -17.011 1.00 97.81 86 GLN A N 1
ATOM 692 C CA . GLN A 1 86 ? -12.249 15.451 -16.189 1.00 97.81 86 GLN A CA 1
ATOM 693 C C . GLN A 1 86 ? -13.034 14.155 -16.420 1.00 97.81 86 GLN A C 1
ATOM 695 O O . GLN A 1 86 ? -13.668 13.985 -17.461 1.00 97.81 86 GLN A O 1
ATOM 700 N N . THR A 1 87 ? -12.930 13.208 -15.494 1.00 97.25 87 THR A N 1
ATOM 701 C CA . THR A 1 87 ? -13.550 11.883 -15.570 1.00 97.25 87 THR A CA 1
ATOM 702 C C . THR A 1 87 ? -13.597 11.233 -14.190 1.00 97.25 87 THR A C 1
ATOM 704 O O . THR A 1 87 ? -12.728 11.448 -13.350 1.00 97.25 87 THR A O 1
ATOM 707 N N . ASN A 1 88 ? -14.546 10.315 -14.008 1.00 96.31 88 ASN A N 1
ATOM 708 C CA . ASN A 1 88 ? -14.560 9.409 -12.866 1.00 96.31 88 ASN A CA 1
ATOM 709 C C . ASN A 1 88 ? -13.226 8.611 -12.777 1.00 96.31 88 ASN A C 1
ATOM 711 O O . ASN A 1 88 ? -12.835 7.995 -13.785 1.00 96.31 88 ASN A O 1
ATOM 715 N N . PRO A 1 89 ? -12.553 8.564 -11.608 1.00 97.12 89 PRO A N 1
ATOM 716 C CA . PRO A 1 89 ? -11.265 7.881 -11.440 1.00 97.12 89 PRO A CA 1
ATOM 717 C C . PRO A 1 89 ? -11.298 6.377 -11.736 1.00 97.12 89 PRO A C 1
ATOM 719 O O . PRO A 1 89 ? -10.394 5.855 -12.392 1.00 97.12 89 PRO A O 1
ATOM 722 N N . PHE A 1 90 ? -12.365 5.668 -11.347 1.00 97.06 90 PHE A N 1
ATOM 723 C CA . PHE A 1 90 ? -12.521 4.240 -11.654 1.00 97.06 90 PHE A CA 1
ATOM 724 C C . PHE A 1 90 ? -12.699 3.995 -13.153 1.00 97.06 90 PHE A C 1
ATOM 726 O O . PHE A 1 90 ? -12.194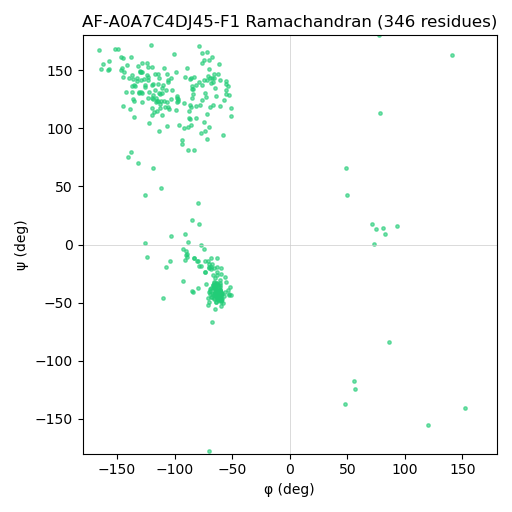 3.006 -13.689 1.00 97.06 90 PHE A O 1
ATOM 733 N N . ALA A 1 91 ? -13.379 4.903 -13.859 1.00 96.50 91 ALA A N 1
ATOM 734 C CA . ALA A 1 91 ? -13.501 4.822 -15.310 1.00 96.50 91 ALA A CA 1
ATOM 735 C C . ALA A 1 91 ? -12.139 5.015 -15.998 1.00 96.50 91 ALA A C 1
ATOM 737 O O . ALA A 1 91 ? -11.809 4.237 -16.896 1.00 96.50 91 ALA A O 1
ATOM 738 N N . ALA A 1 92 ? -11.339 5.991 -15.555 1.00 96.88 92 ALA A N 1
ATOM 739 C CA . ALA A 1 92 ? -9.986 6.214 -16.066 1.00 96.88 92 ALA A CA 1
ATOM 740 C C . ALA A 1 92 ? -9.068 5.014 -15.804 1.00 96.88 92 ALA A C 1
ATOM 742 O O . ALA A 1 92 ? -8.404 4.532 -16.727 1.00 96.88 92 ALA A O 1
ATOM 743 N N . LEU A 1 93 ? -9.085 4.478 -14.580 1.00 96.44 93 LEU A N 1
ATOM 744 C CA . LEU A 1 93 ? -8.317 3.293 -14.210 1.00 96.44 93 LEU A CA 1
ATOM 745 C C . LEU A 1 93 ? -8.712 2.084 -15.064 1.00 96.44 93 LEU A C 1
ATOM 747 O O . LEU A 1 93 ? -7.845 1.426 -15.633 1.00 96.44 93 LEU A O 1
ATOM 751 N N . ARG A 1 94 ? -10.015 1.823 -15.227 1.00 95.69 94 ARG A N 1
ATOM 752 C CA . ARG A 1 94 ? -10.518 0.712 -16.048 1.00 95.69 94 ARG A CA 1
ATOM 753 C C . ARG A 1 94 ? -10.069 0.819 -17.504 1.00 95.69 94 ARG A C 1
ATOM 755 O O . ARG A 1 94 ? -9.622 -0.179 -18.063 1.00 95.69 94 ARG A O 1
ATOM 762 N N . ARG A 1 95 ? -10.181 2.005 -18.119 1.00 94.94 95 ARG A N 1
ATOM 763 C CA . ARG A 1 95 ? -9.703 2.228 -19.497 1.00 94.94 95 ARG A CA 1
ATOM 764 C C . ARG A 1 95 ? -8.202 1.978 -19.591 1.00 94.94 95 ARG A C 1
ATOM 766 O O . ARG A 1 95 ? -7.763 1.243 -20.463 1.00 94.94 95 ARG A O 1
ATOM 773 N N . THR A 1 96 ? -7.438 2.509 -18.642 1.00 94.38 96 THR A N 1
ATOM 774 C CA . THR A 1 96 ? -5.980 2.368 -18.616 1.00 94.38 96 THR A CA 1
ATOM 775 C C . THR A 1 96 ? -5.547 0.912 -18.461 1.00 94.38 96 THR A C 1
ATOM 777 O O . THR A 1 96 ? -4.694 0.449 -19.209 1.00 94.38 96 THR A O 1
ATOM 780 N N . LEU A 1 97 ? -6.160 0.156 -17.546 1.00 93.50 97 LEU A N 1
ATOM 781 C CA . LEU A 1 97 ? -5.886 -1.274 -17.391 1.00 93.50 97 LEU A CA 1
ATOM 782 C C . LEU A 1 97 ? -6.218 -2.061 -18.667 1.00 93.50 97 LEU A C 1
ATOM 784 O O . LEU A 1 97 ? -5.497 -2.992 -19.003 1.00 93.50 97 LEU A O 1
ATOM 788 N N . ALA A 1 98 ? -7.257 -1.670 -19.411 1.00 93.38 98 ALA A N 1
ATOM 789 C CA . ALA A 1 98 ? -7.617 -2.313 -20.676 1.00 93.38 98 ALA A CA 1
ATOM 790 C C . ALA A 1 98 ? -6.616 -2.043 -21.819 1.00 93.38 98 ALA A C 1
ATOM 792 O O . ALA A 1 98 ? -6.575 -2.813 -22.780 1.00 93.38 98 ALA A O 1
ATOM 793 N N . LEU A 1 99 ? -5.795 -0.989 -21.718 1.00 92.38 99 LEU A N 1
ATOM 794 C CA . LEU A 1 99 ? -4.745 -0.693 -22.697 1.00 92.38 99 LEU A CA 1
ATOM 795 C C . LEU A 1 99 ? -3.555 -1.646 -22.594 1.00 92.38 99 LEU A C 1
ATOM 797 O O . LEU A 1 99 ? -2.848 -1.813 -23.582 1.00 92.38 99 LEU A O 1
ATOM 801 N N . PHE A 1 100 ? -3.324 -2.274 -21.440 1.00 91.38 100 PHE A N 1
ATOM 802 C CA . PHE A 1 100 ? -2.157 -3.123 -21.209 1.00 91.38 100 PHE A CA 1
ATOM 803 C C . PHE A 1 100 ? -2.577 -4.567 -20.955 1.00 91.38 100 PHE A C 1
ATOM 805 O O . PHE A 1 100 ? -3.306 -4.877 -20.019 1.00 91.38 100 PHE A O 1
ATOM 812 N N . SER A 1 101 ? -2.070 -5.481 -21.778 1.00 89.06 101 SER A N 1
ATOM 813 C CA . SER A 1 101 ? -2.327 -6.913 -21.659 1.00 89.06 101 SER A CA 1
ATOM 814 C C . SER A 1 101 ? -1.014 -7.654 -21.452 1.00 89.06 101 SER A C 1
ATOM 816 O O . SER A 1 101 ? -0.212 -7.777 -22.378 1.00 89.06 101 SER A O 1
ATOM 818 N N . ILE A 1 102 ? -0.827 -8.217 -20.260 1.00 87.19 102 ILE A N 1
ATOM 819 C CA . ILE A 1 102 ? 0.315 -9.079 -19.948 1.00 87.19 102 ILE A CA 1
ATOM 820 C C . ILE A 1 102 ? -0.030 -10.511 -20.370 1.00 87.19 102 ILE A C 1
ATOM 822 O O . ILE A 1 102 ? -0.788 -11.212 -19.700 1.00 87.19 102 ILE A O 1
ATOM 826 N N . GLN A 1 103 ? 0.520 -10.948 -21.499 1.00 80.81 103 GLN A N 1
ATOM 827 C CA . GLN A 1 103 ? 0.461 -12.336 -21.939 1.00 80.81 103 GLN A CA 1
ATOM 828 C C . GLN A 1 103 ? 1.449 -13.149 -21.114 1.00 80.81 103 GLN A C 1
ATOM 830 O O . GLN A 1 103 ? 2.632 -12.816 -21.020 1.00 80.81 103 GLN A O 1
ATOM 835 N N . SER A 1 104 ? 0.957 -14.195 -20.462 1.00 64.38 104 SER A N 1
ATOM 836 C CA . SER A 1 104 ? 1.813 -15.037 -19.642 1.00 64.38 104 SER A CA 1
ATOM 837 C C . SER A 1 104 ? 1.154 -16.367 -19.318 1.00 64.38 104 SER A C 1
ATOM 839 O O . SER A 1 104 ? -0.067 -16.440 -19.173 1.00 64.38 104 SER A O 1
ATOM 841 N N . ASP A 1 105 ? 1.990 -17.381 -19.137 1.00 59.97 105 ASP A N 1
ATOM 842 C CA . ASP A 1 105 ? 1.600 -18.642 -18.523 1.00 59.97 105 ASP A CA 1
ATOM 843 C C . ASP A 1 105 ? 1.256 -18.444 -17.034 1.00 59.97 105 ASP A C 1
ATOM 845 O O . ASP A 1 105 ? 1.647 -17.428 -16.427 1.00 59.97 105 ASP A O 1
ATOM 849 N N . PRO A 1 106 ? 0.532 -19.398 -16.415 1.00 59.94 106 PRO A N 1
ATOM 850 C CA . PRO A 1 106 ? 0.349 -19.430 -14.971 1.00 59.94 106 PRO A CA 1
ATOM 851 C C . PRO A 1 106 ? 1.708 -19.332 -14.268 1.00 59.94 106 PRO A C 1
ATOM 853 O O . PRO A 1 106 ? 2.569 -20.191 -14.430 1.00 59.94 106 PRO A O 1
ATOM 856 N N . SER A 1 107 ? 1.909 -18.267 -13.493 1.00 69.62 107 SER A N 1
ATOM 857 C CA . SER A 1 107 ? 3.099 -18.093 -12.660 1.00 69.62 107 SER A CA 1
ATOM 858 C C . SER A 1 107 ? 2.696 -18.133 -11.197 1.00 69.62 107 SER A C 1
ATOM 860 O O . SER A 1 107 ? 1.640 -17.635 -10.807 1.00 69.62 107 SER A O 1
ATOM 862 N N . TRP A 1 108 ? 3.558 -18.732 -10.387 1.00 83.62 108 TRP A N 1
ATOM 863 C CA . TRP A 1 108 ? 3.437 -18.777 -8.934 1.00 83.62 108 TRP A CA 1
ATOM 864 C C . TRP A 1 108 ? 3.763 -17.424 -8.275 1.00 83.62 108 TRP A C 1
ATOM 866 O O . TRP A 1 108 ? 3.396 -17.222 -7.117 1.00 83.62 108 TRP A O 1
ATOM 876 N N . ILE A 1 109 ? 4.375 -16.479 -9.007 1.00 90.69 109 ILE A N 1
ATOM 877 C CA . ILE A 1 109 ? 4.583 -15.096 -8.552 1.00 90.69 109 ILE A CA 1
ATOM 878 C C . ILE A 1 109 ? 3.266 -14.321 -8.697 1.00 90.69 109 ILE A C 1
ATOM 880 O O . ILE A 1 109 ? 2.759 -14.183 -9.815 1.00 90.69 109 ILE A O 1
ATOM 884 N N . PRO A 1 110 ? 2.696 -13.780 -7.604 1.00 90.31 110 PRO A N 1
ATOM 885 C CA . PRO A 1 110 ? 1.341 -13.241 -7.634 1.00 90.31 110 PRO A CA 1
ATOM 886 C C . PRO A 1 110 ? 1.234 -11.845 -8.264 1.00 90.31 110 PRO A C 1
ATOM 888 O O . PRO A 1 110 ? 0.139 -11.469 -8.674 1.00 90.31 110 PRO A O 1
ATOM 891 N N . PHE A 1 111 ? 2.334 -11.094 -8.374 1.00 92.62 111 PHE A N 1
ATOM 892 C CA . PHE A 1 111 ? 2.373 -9.783 -9.022 1.00 92.62 111 PHE A CA 1
ATOM 893 C C . PHE A 1 111 ? 3.597 -9.674 -9.938 1.00 92.62 111 PHE A C 1
ATOM 895 O O . PHE A 1 111 ? 4.722 -9.899 -9.506 1.00 92.62 111 PHE A O 1
ATOM 902 N N . ARG A 1 112 ? 3.370 -9.381 -11.225 1.00 90.50 112 ARG A N 1
ATOM 903 C CA . ARG A 1 112 ? 4.401 -9.445 -12.287 1.00 90.50 112 ARG A CA 1
ATOM 904 C C . ARG A 1 112 ? 4.557 -8.148 -13.084 1.00 90.50 112 ARG A C 1
ATOM 906 O O . ARG A 1 112 ? 5.317 -8.115 -14.044 1.00 90.50 112 ARG A O 1
ATOM 913 N N . GLY A 1 113 ? 3.788 -7.127 -12.726 1.00 92.38 113 GLY A N 1
ATOM 914 C CA . GLY A 1 113 ? 3.631 -5.887 -13.478 1.00 92.38 113 GLY A CA 1
ATOM 915 C C . GLY A 1 113 ? 2.182 -5.414 -13.439 1.00 92.38 113 GLY A C 1
ATOM 916 O O . GLY A 1 113 ? 1.275 -6.184 -13.115 1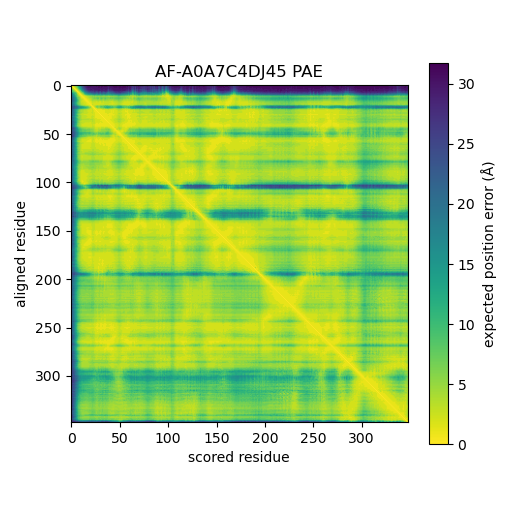.00 92.38 113 GLY A O 1
ATOM 917 N N . GLY A 1 114 ? 1.969 -4.145 -13.772 1.00 94.75 114 GLY A N 1
ATOM 918 C CA . GLY A 1 114 ? 0.667 -3.486 -13.704 1.00 94.75 114 GLY A CA 1
ATOM 919 C C . GLY A 1 114 ? 0.667 -2.288 -12.761 1.00 94.75 114 GLY A C 1
ATOM 920 O O . GLY A 1 114 ? 1.704 -1.668 -12.535 1.00 94.75 114 GLY A O 1
ATOM 921 N N . ALA A 1 115 ? -0.513 -1.943 -12.248 1.00 97.06 115 ALA A N 1
ATOM 922 C CA . ALA A 1 115 ? -0.702 -0.778 -11.393 1.00 97.06 115 ALA A CA 1
ATOM 923 C C . ALA A 1 115 ? -0.393 -1.091 -9.921 1.00 97.06 115 ALA A C 1
ATOM 925 O O . ALA A 1 115 ? -0.851 -2.109 -9.402 1.00 97.06 115 ALA A O 1
ATOM 926 N N . ALA A 1 116 ? 0.322 -0.197 -9.241 1.00 98.06 116 ALA A N 1
ATOM 927 C CA . ALA A 1 116 ? 0.530 -0.246 -7.796 1.00 98.06 116 ALA A CA 1
ATOM 928 C C . ALA A 1 116 ? 0.549 1.157 -7.184 1.00 98.06 116 ALA A C 1
ATOM 930 O O . ALA A 1 116 ? 0.968 2.117 -7.828 1.00 98.06 116 ALA A O 1
ATOM 931 N N . GLY A 1 117 ? 0.089 1.272 -5.940 1.00 97.19 117 GLY A N 1
ATOM 932 C CA . GLY A 1 117 ? -0.052 2.537 -5.226 1.00 97.19 117 GLY A CA 1
ATOM 933 C C . GLY A 1 117 ? -1.172 2.447 -4.196 1.00 97.19 117 GLY A C 1
ATOM 934 O O . GLY A 1 117 ? -1.323 1.402 -3.565 1.00 97.19 117 GLY A O 1
ATOM 935 N N . PHE A 1 118 ? -1.961 3.507 -4.036 1.00 95.75 118 PHE A N 1
ATOM 936 C CA . PHE A 1 118 ? -3.058 3.547 -3.072 1.00 95.75 118 PHE A CA 1
ATOM 937 C C . PHE A 1 118 ? -4.363 4.062 -3.683 1.00 95.75 118 PHE A C 1
ATOM 939 O O . PHE A 1 118 ? -4.380 4.853 -4.629 1.00 95.75 118 PHE A O 1
ATOM 946 N N . LEU A 1 119 ? -5.457 3.611 -3.076 1.00 96.44 119 LEU A N 1
ATOM 947 C CA . LEU A 1 119 ? -6.816 4.085 -3.290 1.00 96.44 119 LEU A CA 1
ATOM 948 C C . LEU A 1 119 ? -7.292 4.658 -1.950 1.00 96.44 119 LEU A C 1
ATOM 950 O O . LEU A 1 119 ? -7.364 3.925 -0.966 1.00 96.44 119 LEU A O 1
ATOM 954 N N . GLY A 1 120 ? -7.524 5.966 -1.901 1.00 94.44 120 GLY A N 1
ATOM 955 C CA . GLY A 1 120 ? -7.945 6.695 -0.709 1.00 94.44 120 GLY A CA 1
ATOM 956 C C . GLY A 1 120 ? -9.419 6.481 -0.379 1.00 94.44 120 GLY A C 1
ATOM 957 O O . GLY A 1 120 ? -10.208 6.014 -1.205 1.00 94.44 120 GLY A O 1
ATOM 958 N N . TYR A 1 121 ? -9.793 6.839 0.848 1.00 92.69 121 TYR A N 1
ATOM 959 C CA . TYR A 1 121 ? -11.154 6.681 1.364 1.00 92.69 121 TYR A CA 1
ATOM 960 C C . TYR A 1 121 ? -12.164 7.547 0.593 1.00 92.69 121 TYR A C 1
ATOM 962 O O . TYR A 1 121 ? -13.308 7.151 0.362 1.00 92.69 121 TYR A O 1
ATOM 970 N N . GLU A 1 122 ? -11.715 8.708 0.129 1.00 91.38 122 GLU A N 1
ATOM 971 C CA . GLU A 1 122 ? -12.473 9.738 -0.576 1.00 91.38 122 GLU A CA 1
ATOM 972 C C . GLU A 1 122 ? -13.020 9.242 -1.921 1.00 91.38 122 GLU A C 1
ATOM 974 O O . GLU A 1 122 ? -14.069 9.708 -2.369 1.00 91.38 122 GLU A O 1
ATOM 979 N N . LEU A 1 123 ? -12.406 8.208 -2.516 1.00 94.00 123 LEU A N 1
ATOM 980 C CA . LEU A 1 123 ? -12.942 7.547 -3.710 1.00 94.00 123 LEU A CA 1
ATOM 981 C C . LEU A 1 123 ? -14.339 6.947 -3.491 1.00 94.00 123 LEU A C 1
ATOM 983 O O . LEU A 1 123 ? -15.066 6.731 -4.465 1.00 94.00 123 LEU A O 1
ATOM 987 N N . SER A 1 124 ? -14.738 6.702 -2.238 1.00 92.69 124 SER A N 1
ATOM 988 C CA . SER A 1 124 ? -16.096 6.269 -1.890 1.00 92.69 124 SER A CA 1
ATOM 989 C C . SER A 1 124 ? -17.174 7.231 -2.397 1.00 92.69 124 SER A C 1
ATOM 991 O O . SER A 1 124 ? -18.260 6.770 -2.740 1.00 92.69 124 SER A O 1
ATOM 993 N N . ALA A 1 125 ? -16.875 8.526 -2.563 1.00 91.06 125 ALA A N 1
ATOM 994 C CA . ALA A 1 125 ? -17.805 9.513 -3.121 1.00 91.06 125 ALA A CA 1
ATOM 995 C C . ALA A 1 125 ? -18.213 9.223 -4.581 1.00 91.06 125 ALA A C 1
ATOM 997 O O . ALA A 1 125 ? -19.236 9.715 -5.055 1.00 91.06 125 ALA A O 1
ATOM 998 N N . HIS A 1 126 ? -17.439 8.404 -5.302 1.00 92.56 126 HIS A N 1
ATOM 999 C CA . HIS A 1 126 ? -17.776 7.946 -6.653 1.00 92.56 126 HIS A CA 1
ATOM 1000 C C . HIS A 1 126 ? -18.585 6.640 -6.673 1.00 92.56 126 HIS A C 1
ATOM 1002 O O . HIS A 1 126 ? -18.994 6.197 -7.749 1.00 92.56 126 HIS A O 1
ATOM 1008 N N . ILE A 1 127 ? -18.786 6.013 -5.512 1.00 92.25 127 ILE A N 1
ATOM 1009 C 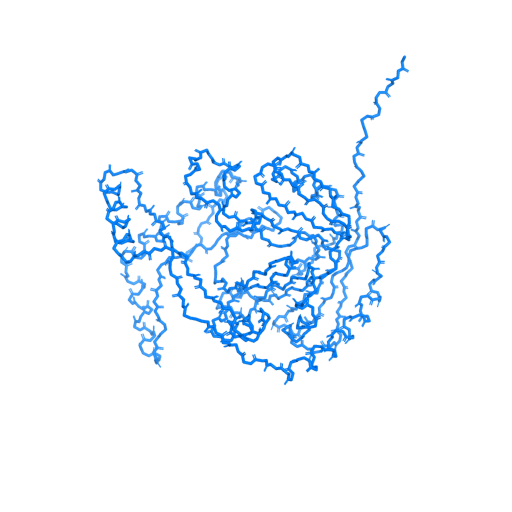CA . ILE A 1 127 ? -19.525 4.756 -5.343 1.00 92.25 127 ILE A CA 1
ATOM 1010 C C . ILE A 1 127 ? -20.848 5.029 -4.621 1.00 92.25 127 ILE A C 1
ATOM 1012 O O . ILE A 1 127 ? -21.898 4.580 -5.075 1.00 92.25 127 ILE A O 1
ATOM 1016 N N . GLU A 1 128 ? -20.799 5.810 -3.542 1.00 91.25 128 GLU A N 1
ATOM 1017 C CA . GLU A 1 128 ? -21.921 6.121 -2.662 1.00 91.25 128 GLU A CA 1
ATOM 1018 C C . GLU A 1 128 ? -22.249 7.618 -2.673 1.00 91.25 128 GLU A C 1
ATOM 1020 O O . GLU A 1 128 ? -21.375 8.480 -2.774 1.00 91.25 128 GLU A O 1
ATOM 1025 N N . ARG A 1 129 ? -23.537 7.948 -2.532 1.00 88.19 129 ARG A N 1
ATOM 1026 C CA . ARG A 1 129 ? -24.006 9.341 -2.466 1.00 88.19 129 ARG A CA 1
ATOM 1027 C C . ARG A 1 129 ? -24.107 9.790 -1.015 1.00 88.19 129 ARG A C 1
ATOM 1029 O O . ARG A 1 129 ? -25.160 9.656 -0.396 1.00 88.19 129 ARG A O 1
ATOM 1036 N N . LEU A 1 130 ? -23.018 10.345 -0.491 1.00 85.75 130 LEU A N 1
ATOM 1037 C CA . LEU A 1 130 ? -22.949 10.862 0.875 1.00 85.75 130 LEU A CA 1
ATOM 1038 C C . LEU A 1 130 ? -22.746 12.384 0.889 1.00 85.75 130 LEU A C 1
ATOM 1040 O O . LEU A 1 130 ? -22.067 12.920 0.011 1.00 85.75 130 LEU A O 1
ATOM 1044 N N . PRO A 1 131 ? -23.299 13.108 1.880 1.00 84.00 131 PRO A N 1
ATOM 1045 C CA . PRO A 1 131 ? -22.979 14.516 2.071 1.00 84.00 131 PRO A CA 1
ATOM 1046 C C . PRO A 1 131 ? -21.481 14.700 2.347 1.00 84.00 131 PRO A C 1
ATOM 1048 O O . PRO A 1 131 ? -20.972 14.219 3.360 1.00 84.00 131 PRO A O 1
ATOM 1051 N N . GLN A 1 132 ? -20.781 15.442 1.488 1.00 76.25 132 GLN A N 1
ATOM 1052 C CA . GLN A 1 132 ? -19.402 15.855 1.746 1.00 76.25 132 GLN A CA 1
ATOM 1053 C C . GLN A 1 132 ? -19.402 17.017 2.741 1.00 76.25 132 GLN A C 1
ATOM 1055 O O . GLN A 1 132 ? -19.643 18.166 2.378 1.00 76.25 132 GLN A O 1
ATOM 1060 N N . ARG A 1 133 ? -19.216 16.692 4.023 1.00 78.69 133 ARG A N 1
ATOM 1061 C CA . ARG A 1 133 ? -19.189 17.673 5.124 1.00 78.69 133 ARG A CA 1
ATOM 1062 C C . ARG A 1 133 ? -17.796 17.911 5.698 1.00 78.69 133 ARG A C 1
ATOM 1064 O O . ARG A 1 133 ? -17.610 18.899 6.395 1.00 78.69 133 ARG A O 1
ATOM 1071 N N . ALA A 1 134 ? -16.862 16.993 5.464 1.00 78.44 134 ALA A N 1
ATOM 1072 C CA . ALA A 1 134 ? -15.493 17.129 5.938 1.00 78.44 134 ALA A CA 1
ATOM 1073 C C . ALA A 1 134 ? -14.742 18.165 5.093 1.00 78.44 134 ALA A C 1
ATOM 1075 O O . ALA A 1 134 ? -14.925 18.231 3.877 1.00 78.44 134 ALA A O 1
ATOM 1076 N N . GLU A 1 135 ? -13.899 18.962 5.741 1.00 76.44 135 GLU A N 1
ATOM 1077 C CA . GLU A 1 135 ? -12.990 19.870 5.049 1.00 76.44 135 GLU A CA 1
ATOM 1078 C C . GLU A 1 135 ? -11.809 19.085 4.466 1.00 76.44 135 GLU A C 1
ATOM 1080 O O . GLU A 1 135 ? -11.249 18.203 5.117 1.00 76.44 135 GLU A O 1
ATOM 1085 N N . PHE A 1 136 ? -11.417 19.412 3.234 1.00 77.44 136 PHE A N 1
ATOM 1086 C CA . PHE A 1 136 ? -10.229 18.843 2.596 1.00 77.44 136 PHE A CA 1
ATOM 1087 C C . PHE A 1 136 ? -8.985 19.611 3.040 1.00 77.44 136 PHE A C 1
ATOM 1089 O O . PHE A 1 136 ? -8.504 20.501 2.338 1.00 77.44 136 PHE A O 1
ATOM 1096 N N . ASP A 1 137 ? -8.486 19.271 4.220 1.00 81.75 137 ASP A N 1
ATOM 1097 C CA . ASP A 1 137 ? -7.390 19.972 4.891 1.00 81.75 137 ASP A CA 1
ATOM 1098 C C . ASP A 1 137 ? -5.995 19.385 4.603 1.00 81.75 137 ASP A C 1
ATOM 1100 O O . ASP A 1 137 ? -4.984 19.958 5.010 1.00 81.75 137 ASP A O 1
ATOM 1104 N N . LEU A 1 138 ? -5.922 18.280 3.853 1.00 84.75 138 LEU A N 1
ATOM 1105 C CA . LEU A 1 138 ? -4.674 17.678 3.388 1.00 84.75 138 LEU A CA 1
ATOM 1106 C C . LEU A 1 138 ? -4.510 17.840 1.868 1.00 84.75 138 LEU A C 1
ATOM 1108 O O . LEU A 1 138 ? -5.452 17.585 1.113 1.00 84.75 138 LEU A O 1
ATOM 1112 N N . PRO A 1 139 ? -3.307 18.190 1.374 1.00 85.12 139 PRO A N 1
ATOM 1113 C CA . PRO A 1 139 ? -3.017 18.281 -0.056 1.00 85.12 139 PRO A CA 1
ATOM 1114 C C . PRO A 1 139 ? -2.762 16.896 -0.682 1.00 85.12 139 PRO A C 1
ATOM 1116 O O . PRO A 1 139 ? -1.908 16.754 -1.553 1.00 85.12 139 PRO A O 1
ATOM 1119 N N . LEU A 1 140 ? -3.470 15.859 -0.227 1.00 91.62 140 LEU A N 1
ATOM 1120 C CA . LEU A 1 140 ? -3.342 14.504 -0.756 1.00 91.62 140 LEU A CA 1
ATOM 1121 C C . LEU A 1 140 ? -4.337 14.284 -1.905 1.00 91.62 140 LEU A C 1
ATOM 1123 O O . LEU A 1 140 ? -5.447 14.821 -1.867 1.00 91.62 140 LEU A O 1
ATOM 1127 N N . PRO A 1 141 ? -3.964 13.514 -2.938 1.00 94.56 141 PRO A N 1
ATOM 1128 C CA . PRO A 1 141 ? -4.926 13.038 -3.917 1.00 94.56 141 PRO A CA 1
ATOM 1129 C C . PRO A 1 141 ? -5.773 11.904 -3.324 1.00 94.56 141 PRO A C 1
ATOM 1131 O O . PRO A 1 141 ? -5.340 11.194 -2.418 1.00 94.56 141 PRO A O 1
ATOM 1134 N N . ASP A 1 142 ? -6.944 11.670 -3.908 1.00 95.19 142 ASP A N 1
ATOM 1135 C CA . ASP A 1 142 ? -7.820 10.548 -3.556 1.00 95.19 142 ASP A CA 1
ATOM 1136 C C . ASP A 1 142 ? -7.226 9.209 -4.015 1.00 95.19 142 ASP A C 1
ATOM 1138 O O . ASP A 1 142 ? -7.626 8.149 -3.544 1.00 95.19 142 ASP A O 1
ATOM 1142 N N . SER A 1 143 ? -6.287 9.217 -4.967 1.00 97.12 143 SER A N 1
ATOM 1143 C CA . SER A 1 143 ? -5.526 8.027 -5.352 1.00 97.12 143 SER A CA 1
ATOM 1144 C C . SER A 1 143 ? -4.195 8.364 -6.008 1.00 97.12 143 SER A C 1
ATOM 1146 O O . SER A 1 143 ? -4.026 9.437 -6.587 1.00 97.12 143 SER A O 1
ATOM 1148 N N . TYR A 1 144 ? -3.272 7.406 -5.968 1.00 97.75 144 TYR A N 1
ATOM 1149 C CA . TYR A 1 144 ? -2.057 7.395 -6.779 1.00 97.75 144 TYR A CA 1
ATOM 1150 C C . TYR A 1 144 ? -1.756 5.966 -7.217 1.00 97.75 144 TYR A C 1
ATOM 1152 O O . TYR A 1 144 ? -1.718 5.065 -6.383 1.00 97.75 144 TYR A O 1
ATOM 1160 N N . LEU A 1 145 ? -1.491 5.757 -8.503 1.00 98.31 145 LEU A N 1
ATOM 1161 C CA . LEU A 1 145 ? -1.116 4.468 -9.078 1.00 98.31 145 LEU A CA 1
ATOM 1162 C C . LEU A 1 145 ? 0.009 4.655 -10.100 1.00 98.31 145 LEU A C 1
ATOM 1164 O O . LEU A 1 145 ? -0.191 5.291 -11.134 1.00 98.31 145 LEU A O 1
ATOM 1168 N N . GLY A 1 146 ? 1.179 4.074 -9.849 1.00 97.88 146 GLY A N 1
ATOM 1169 C CA . GLY A 1 146 ? 2.225 3.889 -10.854 1.00 97.88 146 GLY A CA 1
ATOM 1170 C C . GLY A 1 146 ? 1.967 2.630 -11.683 1.00 97.88 146 GLY A C 1
ATOM 1171 O O . GLY A 1 146 ? 1.472 1.636 -11.155 1.00 97.88 146 GLY A O 1
ATOM 1172 N N . PHE A 1 147 ? 2.281 2.664 -12.978 1.00 97.69 147 PHE A N 1
ATOM 1173 C CA . PHE A 1 147 ? 2.150 1.522 -13.887 1.00 97.69 147 PHE A CA 1
ATOM 1174 C C . PHE A 1 147 ? 3.529 0.983 -14.243 1.00 97.69 147 PHE A C 1
ATOM 1176 O O . PHE A 1 147 ? 4.331 1.690 -14.847 1.00 97.69 147 PHE A O 1
ATOM 1183 N N . TYR A 1 148 ? 3.798 -0.270 -13.893 1.00 97.50 148 TYR A N 1
ATOM 1184 C CA . TYR A 1 148 ? 5.138 -0.845 -13.942 1.00 97.50 148 TYR A CA 1
ATOM 1185 C C . TYR A 1 148 ? 5.221 -2.003 -14.929 1.00 97.50 148 TYR A C 1
ATOM 1187 O O . TYR A 1 148 ? 4.391 -2.916 -14.922 1.00 97.50 148 TYR A O 1
ATOM 1195 N N . ASP A 1 149 ? 6.262 -1.964 -15.755 1.00 95.88 149 ASP A N 1
ATOM 1196 C CA . ASP A 1 149 ? 6.673 -3.054 -16.639 1.00 95.88 149 ASP A CA 1
ATOM 1197 C C . ASP A 1 149 ? 7.696 -3.989 -15.980 1.00 95.88 149 ASP A C 1
ATOM 1199 O O . ASP A 1 149 ? 7.940 -5.078 -16.486 1.00 95.88 149 ASP A O 1
ATOM 1203 N N . SER A 1 150 ? 8.285 -3.579 -14.856 1.00 96.38 150 SER A N 1
ATOM 1204 C CA . SER A 1 150 ? 9.323 -4.311 -14.136 1.00 96.38 150 SER A CA 1
ATOM 1205 C C . SER A 1 150 ? 8.964 -4.379 -12.653 1.00 96.38 150 SER A C 1
ATOM 1207 O O . SER A 1 150 ? 8.626 -3.366 -12.045 1.00 96.38 150 SER A O 1
ATOM 1209 N N . VAL A 1 151 ? 9.019 -5.579 -12.081 1.00 97.25 151 VAL A N 1
ATOM 1210 C CA . VAL A 1 151 ? 8.736 -5.845 -10.667 1.00 97.25 151 VAL A CA 1
ATOM 1211 C C . VAL A 1 151 ? 9.799 -6.792 -10.137 1.00 97.25 151 VAL A C 1
ATOM 1213 O O . VAL A 1 151 ? 9.983 -7.886 -10.674 1.00 97.25 151 VAL A O 1
ATOM 1216 N N . LEU A 1 152 ? 10.472 -6.397 -9.065 1.00 97.56 152 LEU A N 1
ATOM 1217 C CA . LEU A 1 152 ? 11.255 -7.317 -8.255 1.00 97.56 152 LEU A CA 1
ATOM 1218 C C . LEU A 1 152 ? 10.331 -8.006 -7.258 1.00 97.56 152 LEU A C 1
ATOM 1220 O O . LEU A 1 152 ? 9.578 -7.340 -6.556 1.00 97.56 152 LEU A O 1
ATOM 1224 N N . ALA A 1 153 ? 10.395 -9.328 -7.193 1.00 97.12 153 ALA A N 1
ATOM 1225 C CA . ALA A 1 153 ? 9.648 -10.155 -6.262 1.00 97.12 153 ALA A CA 1
ATOM 1226 C C . ALA A 1 153 ? 10.629 -10.944 -5.394 1.00 97.12 153 ALA A C 1
ATOM 1228 O O . ALA A 1 153 ? 11.486 -11.655 -5.922 1.00 97.12 153 ALA A O 1
ATOM 1229 N N . TYR A 1 154 ? 10.486 -10.833 -4.078 1.00 97.00 154 TYR A N 1
ATOM 1230 C CA . TYR A 1 154 ? 11.260 -11.608 -3.116 1.00 97.00 154 TYR A CA 1
ATOM 1231 C C . TYR A 1 154 ? 10.382 -12.679 -2.486 1.00 97.00 154 TYR A C 1
ATOM 1233 O O . TYR A 1 154 ? 9.343 -12.354 -1.910 1.00 97.00 154 TYR A O 1
ATOM 1241 N N . ASP A 1 155 ? 10.792 -13.941 -2.600 1.00 95.12 155 ASP A N 1
ATOM 1242 C CA . ASP A 1 155 ? 10.165 -15.047 -1.883 1.00 95.12 155 ASP A CA 1
ATOM 1243 C C . ASP A 1 155 ? 10.823 -15.198 -0.512 1.00 95.12 155 ASP A C 1
ATOM 1245 O O . ASP A 1 155 ? 11.955 -15.666 -0.421 1.00 95.12 155 ASP A O 1
ATOM 1249 N N . HIS A 1 156 ? 10.115 -14.856 0.560 1.00 94.19 156 HIS A N 1
ATOM 1250 C CA . HIS A 1 156 ? 10.638 -14.987 1.923 1.00 94.19 156 HIS A CA 1
ATOM 1251 C C . HIS A 1 156 ? 10.771 -16.442 2.394 1.00 94.19 156 HIS A C 1
ATOM 1253 O O . HIS A 1 156 ? 11.458 -16.693 3.376 1.00 94.19 156 HIS A O 1
ATOM 1259 N N . ILE A 1 157 ? 10.125 -17.410 1.728 1.00 92.81 157 ILE A N 1
ATOM 1260 C CA . ILE A 1 157 ? 10.267 -18.838 2.064 1.00 92.81 157 ILE A CA 1
ATOM 1261 C C . ILE A 1 157 ? 11.503 -19.429 1.389 1.00 92.81 157 ILE A C 1
ATOM 1263 O O . ILE A 1 157 ? 12.197 -20.247 1.984 1.00 92.81 157 ILE A O 1
ATOM 1267 N N . MET A 1 158 ? 11.747 -19.053 0.132 1.00 92.75 158 MET A N 1
ATOM 1268 C CA . MET A 1 158 ? 12.905 -19.537 -0.628 1.00 92.75 158 MET A CA 1
ATOM 1269 C C . MET A 1 158 ? 14.145 -18.654 -0.448 1.00 92.75 158 MET A C 1
ATOM 1271 O O . MET A 1 158 ? 15.203 -19.023 -0.944 1.00 92.75 158 MET A O 1
ATOM 1275 N N . GLU A 1 159 ? 13.997 -17.498 0.205 1.00 93.69 159 GLU A N 1
ATOM 1276 C CA . GLU A 1 159 ? 15.010 -16.439 0.315 1.00 93.69 159 GLU A CA 1
ATOM 1277 C C . GLU A 1 159 ? 15.602 -16.060 -1.050 1.00 93.69 159 GLU A C 1
ATOM 1279 O O . GLU A 1 159 ? 16.808 -15.903 -1.226 1.00 93.69 159 GLU A O 1
ATOM 1284 N N . GLN A 1 160 ? 14.724 -15.944 -2.051 1.00 95.12 160 GLN A N 1
ATOM 1285 C CA . GLN A 1 160 ? 15.112 -15.878 -3.456 1.00 95.12 160 GLN A CA 1
ATOM 1286 C C . GLN A 1 160 ? 14.465 -14.691 -4.166 1.00 95.12 160 GLN A C 1
ATOM 1288 O O . GLN A 1 160 ? 13.247 -14.492 -4.123 1.00 95.12 160 GLN A O 1
ATOM 1293 N N . TRP A 1 161 ? 15.290 -13.938 -4.894 1.00 96.44 161 TRP A N 1
ATOM 1294 C CA . TRP A 1 161 ? 14.843 -12.860 -5.767 1.00 96.44 161 TRP A CA 1
ATOM 1295 C C . TRP A 1 161 ? 14.475 -13.343 -7.164 1.00 96.44 161 TRP A C 1
ATOM 1297 O O . TRP A 1 161 ? 15.171 -14.158 -7.781 1.00 96.44 161 TRP A O 1
ATOM 1307 N N . PHE A 1 162 ? 13.426 -12.729 -7.699 1.00 95.94 162 PHE A N 1
ATOM 1308 C CA . PHE A 1 162 ? 13.007 -12.834 -9.085 1.00 95.94 162 PHE A CA 1
ATOM 1309 C C . PHE A 1 162 ? 12.727 -11.442 -9.641 1.00 95.94 162 PHE A C 1
ATOM 1311 O O . PHE A 1 162 ? 12.116 -10.613 -8.974 1.00 95.94 162 PHE A O 1
ATOM 1318 N N . ILE A 1 163 ? 13.110 -11.195 -10.889 1.00 96.00 163 ILE A N 1
ATOM 1319 C CA . ILE A 1 163 ? 12.620 -10.052 -11.655 1.00 96.00 163 ILE A CA 1
ATOM 1320 C C . ILE A 1 163 ? 11.563 -10.528 -12.648 1.00 96.00 163 ILE A C 1
ATOM 1322 O O . ILE A 1 163 ? 11.802 -11.428 -13.455 1.00 96.00 163 ILE A O 1
ATOM 1326 N N . CYS A 1 164 ? 10.391 -9.907 -12.589 1.00 95.56 164 CYS A N 1
ATOM 1327 C CA . CYS A 1 164 ? 9.358 -9.993 -13.610 1.00 95.56 164 CYS A CA 1
ATOM 1328 C C . CYS A 1 164 ? 9.466 -8.757 -14.500 1.00 95.56 164 CYS A C 1
ATOM 1330 O O . CYS A 1 164 ? 9.382 -7.640 -14.001 1.00 95.56 164 CYS A O 1
ATOM 1332 N N . HIS A 1 165 ? 9.652 -8.947 -15.803 1.00 95.19 165 HIS A N 1
ATOM 1333 C CA . HIS A 1 165 ? 9.760 -7.859 -16.769 1.00 95.19 165 HIS A CA 1
ATOM 1334 C C . HIS A 1 165 ? 8.845 -8.113 -17.965 1.00 95.19 165 HIS A C 1
ATOM 1336 O O . HIS A 1 165 ? 8.855 -9.204 -18.539 1.00 95.19 165 HIS A O 1
ATOM 1342 N N . VAL A 1 166 ? 8.064 -7.112 -18.350 1.00 93.69 166 VAL A N 1
ATOM 1343 C CA . VAL A 1 166 ? 7.100 -7.171 -19.445 1.00 93.69 166 VAL A CA 1
ATOM 1344 C C . VAL A 1 166 ? 7.529 -6.212 -20.545 1.00 93.69 166 VAL A C 1
ATOM 1346 O O . VAL A 1 166 ? 7.499 -4.998 -20.375 1.00 93.69 166 VAL A O 1
ATOM 1349 N N . ASP A 1 167 ? 7.873 -6.757 -21.706 1.00 92.19 167 ASP A N 1
ATOM 1350 C CA . ASP A 1 167 ? 8.186 -5.944 -22.878 1.00 92.19 167 ASP A CA 1
ATOM 1351 C C . ASP A 1 167 ? 6.901 -5.614 -23.648 1.00 92.19 167 ASP A C 1
ATOM 1353 O O . ASP A 1 167 ? 6.302 -6.490 -24.272 1.00 92.19 167 ASP A O 1
ATOM 1357 N N . PHE A 1 168 ? 6.470 -4.353 -23.584 1.00 91.69 168 PHE A N 1
ATOM 1358 C CA . PHE A 1 168 ? 5.311 -3.826 -24.316 1.00 91.69 168 PHE A CA 1
ATOM 1359 C C . PHE A 1 168 ? 5.667 -3.239 -25.698 1.00 91.69 168 PHE A C 1
ATOM 1361 O O . PHE A 1 168 ? 4.831 -2.573 -26.311 1.00 91.69 168 PHE A O 1
ATOM 1368 N N . GLY A 1 169 ? 6.901 -3.423 -26.184 1.00 90.06 169 GLY A N 1
ATOM 1369 C CA . GLY A 1 169 ? 7.396 -2.797 -27.416 1.00 90.06 169 GLY A CA 1
ATOM 1370 C C . GLY A 1 169 ? 7.632 -1.288 -27.281 1.00 90.06 169 GLY A C 1
ATOM 1371 O O . GLY A 1 169 ? 7.697 -0.565 -28.276 1.00 90.06 169 GLY A O 1
ATOM 1372 N N . LEU A 1 170 ? 7.725 -0.797 -26.044 1.00 90.69 170 LEU A N 1
ATOM 1373 C CA . LEU A 1 170 ? 8.030 0.594 -25.724 1.00 90.69 170 LEU A CA 1
ATOM 1374 C C . LEU A 1 170 ? 9.546 0.780 -25.617 1.00 90.69 170 LEU A C 1
ATOM 1376 O O . LEU A 1 170 ? 10.274 -0.137 -25.246 1.00 90.69 170 LEU A O 1
ATOM 1380 N N . ARG A 1 171 ? 10.042 1.991 -25.893 1.00 92.38 171 ARG A N 1
ATOM 1381 C CA . ARG A 1 171 ? 11.463 2.318 -25.694 1.00 92.38 171 ARG A CA 1
ATOM 1382 C C . ARG A 1 171 ? 11.770 2.420 -24.195 1.00 92.38 171 ARG A C 1
ATOM 1384 O O . ARG A 1 171 ? 11.634 3.492 -23.610 1.00 92.38 171 ARG A O 1
ATOM 1391 N N . ARG A 1 172 ? 12.160 1.299 -23.593 1.00 93.44 172 ARG A N 1
ATOM 1392 C CA . ARG A 1 172 ? 12.425 1.111 -22.158 1.00 93.44 172 ARG A CA 1
ATOM 1393 C C . ARG A 1 172 ? 13.689 0.259 -21.958 1.00 93.44 172 ARG A C 1
ATOM 1395 O O . ARG A 1 172 ? 14.106 -0.401 -22.912 1.00 93.44 172 ARG A O 1
ATOM 1402 N N . PRO A 1 173 ? 14.320 0.281 -20.768 1.00 95.38 173 PRO A N 1
ATOM 1403 C CA . PRO A 1 173 ? 15.439 -0.609 -20.463 1.00 95.38 173 PRO A CA 1
ATOM 1404 C C . PRO A 1 173 ? 15.060 -2.075 -20.681 1.00 95.38 173 PRO A C 1
ATOM 1406 O O . PRO A 1 173 ? 13.961 -2.495 -20.313 1.00 95.38 173 PRO A O 1
ATOM 1409 N N . SER A 1 174 ? 15.965 -2.857 -21.269 1.00 95.62 174 SER A N 1
ATOM 1410 C CA . SER A 1 174 ? 15.740 -4.291 -21.450 1.00 95.62 174 SER A CA 1
ATOM 1411 C C . SER A 1 174 ? 15.826 -5.037 -20.114 1.00 95.62 174 SER A C 1
ATOM 1413 O O . SER A 1 174 ? 16.402 -4.542 -19.144 1.00 95.62 174 SER A O 1
ATOM 1415 N N . LEU A 1 175 ? 15.351 -6.287 -20.070 1.00 95.56 175 LEU A N 1
ATOM 1416 C CA . LEU A 1 175 ? 15.555 -7.166 -18.909 1.00 95.56 175 LEU A CA 1
ATOM 1417 C C . LEU A 1 175 ? 17.038 -7.262 -18.495 1.00 95.56 175 LEU A C 1
ATOM 1419 O O . LEU A 1 175 ? 17.340 -7.342 -17.308 1.00 95.56 175 LEU A O 1
ATOM 1423 N N . LEU A 1 176 ? 17.973 -7.265 -19.451 1.00 95.69 176 LEU A N 1
ATOM 1424 C CA . LEU A 1 176 ? 19.404 -7.321 -19.136 1.00 95.69 176 LEU A CA 1
ATOM 1425 C C . LEU A 1 176 ? 19.900 -6.025 -18.493 1.00 95.69 176 LEU A C 1
ATOM 1427 O O . LEU A 1 176 ? 20.697 -6.095 -17.561 1.00 95.69 176 LEU A O 1
ATOM 1431 N N . ASP A 1 177 ? 19.409 -4.876 -18.956 1.00 96.75 177 ASP A N 1
ATOM 1432 C CA . ASP A 1 177 ? 19.743 -3.577 -18.366 1.00 96.75 177 ASP A CA 1
ATOM 1433 C C . ASP A 1 177 ? 19.200 -3.481 -16.937 1.00 96.75 177 ASP A C 1
ATOM 1435 O O . ASP A 1 177 ? 19.947 -3.126 -16.031 1.00 96.75 177 ASP A O 1
ATOM 1439 N N . ARG A 1 178 ? 17.957 -3.930 -16.704 1.00 96.50 178 ARG A N 1
ATOM 1440 C CA . ARG A 1 178 ? 17.369 -4.003 -15.355 1.00 96.50 178 ARG A CA 1
ATOM 1441 C C . ARG A 1 178 ? 18.177 -4.881 -14.407 1.00 96.50 178 ARG A C 1
ATOM 1443 O O . ARG A 1 178 ? 18.395 -4.510 -13.266 1.00 96.50 178 ARG A O 1
ATOM 1450 N N . VAL A 1 179 ? 18.648 -6.043 -14.863 1.00 96.00 179 VAL A N 1
ATOM 1451 C CA . VAL A 1 179 ? 19.476 -6.931 -14.025 1.00 96.00 179 VAL A CA 1
ATOM 1452 C C . VAL A 1 179 ? 20.798 -6.269 -13.625 1.00 96.00 179 VAL A C 1
ATOM 1454 O O . VAL A 1 179 ? 21.280 -6.527 -12.526 1.00 96.00 179 VAL A O 1
ATOM 1457 N N . ARG A 1 180 ? 21.393 -5.437 -14.491 1.00 95.56 180 ARG A N 1
ATOM 1458 C CA . ARG A 1 180 ? 22.599 -4.666 -14.143 1.00 95.56 180 ARG A CA 1
ATOM 1459 C C . ARG A 1 180 ? 22.275 -3.569 -13.133 1.00 95.56 180 ARG A C 1
ATOM 1461 O O . ARG A 1 180 ? 22.909 -3.531 -12.088 1.00 95.56 180 ARG A O 1
ATOM 1468 N N . GLU A 1 181 ? 21.236 -2.783 -13.407 1.00 95.94 181 GLU A N 1
ATOM 1469 C CA . GLU A 1 181 ? 20.739 -1.720 -12.523 1.00 95.94 181 GLU A CA 1
ATOM 1470 C C . GLU A 1 181 ? 20.463 -2.243 -11.104 1.00 95.94 181 GLU A C 1
ATOM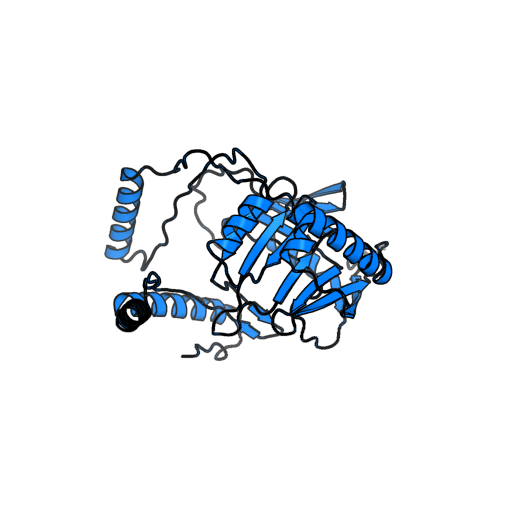 1472 O O . GLU A 1 181 ? 20.857 -1.631 -10.121 1.00 95.94 181 GLU A O 1
ATOM 1477 N N . ILE A 1 182 ? 19.855 -3.425 -10.975 1.00 95.62 182 ILE A N 1
ATOM 1478 C CA . ILE A 1 182 ? 19.569 -4.049 -9.674 1.00 95.62 182 ILE A CA 1
ATOM 1479 C C . ILE A 1 182 ? 20.836 -4.329 -8.863 1.00 95.62 182 ILE A C 1
ATOM 1481 O O . ILE A 1 182 ? 20.809 -4.209 -7.641 1.00 95.62 182 ILE A O 1
ATOM 1485 N N . ARG A 1 183 ? 21.939 -4.714 -9.517 1.00 92.62 183 ARG A N 1
ATOM 1486 C CA . ARG A 1 183 ? 23.211 -4.953 -8.819 1.00 92.62 183 ARG A CA 1
ATOM 1487 C C . ARG A 1 183 ? 23.782 -3.649 -8.277 1.00 92.62 183 ARG A C 1
ATOM 1489 O O . ARG A 1 183 ? 24.147 -3.601 -7.112 1.00 92.62 183 ARG A O 1
ATOM 1496 N N . GLU A 1 184 ? 23.767 -2.601 -9.094 1.00 93.94 184 GLU A N 1
ATOM 1497 C CA . GLU A 1 184 ? 24.224 -1.263 -8.700 1.00 93.94 184 GLU A CA 1
ATOM 1498 C C . GLU A 1 184 ? 23.374 -0.701 -7.546 1.00 93.94 184 GLU A C 1
ATOM 1500 O O . GLU A 1 184 ? 23.905 -0.161 -6.579 1.00 93.94 184 GLU A O 1
ATOM 1505 N N . LEU A 1 185 ? 22.049 -0.885 -7.603 1.00 94.62 185 LEU A N 1
ATOM 1506 C CA . LEU A 1 185 ? 21.131 -0.487 -6.532 1.00 94.62 185 LEU A CA 1
ATOM 1507 C C . LEU A 1 185 ? 21.366 -1.264 -5.234 1.00 94.62 185 LEU A C 1
ATOM 1509 O O . LEU A 1 185 ? 21.230 -0.693 -4.155 1.00 94.62 185 LEU A O 1
ATOM 1513 N N . ALA A 1 186 ? 21.692 -2.553 -5.322 1.00 92.31 186 ALA A N 1
ATOM 1514 C CA . ALA A 1 186 ? 21.993 -3.363 -4.149 1.00 92.31 186 ALA A CA 1
ATOM 1515 C C . ALA A 1 186 ? 23.275 -2.895 -3.450 1.00 92.31 186 ALA A C 1
ATOM 1517 O O . ALA A 1 186 ? 23.259 -2.714 -2.236 1.00 92.31 186 ALA A O 1
ATOM 1518 N N . GLU A 1 187 ? 24.338 -2.638 -4.216 1.00 91.69 187 GLU A N 1
ATOM 1519 C CA . GLU A 1 187 ? 25.602 -2.095 -3.702 1.00 91.69 187 GLU A CA 1
ATOM 1520 C C . GLU A 1 187 ? 25.379 -0.727 -3.034 1.00 91.69 187 GLU A C 1
ATOM 1522 O O . GLU A 1 187 ? 25.730 -0.535 -1.872 1.00 91.69 187 GLU A O 1
ATOM 1527 N N . ALA A 1 188 ? 24.683 0.194 -3.711 1.00 91.81 188 ALA A N 1
ATOM 1528 C CA . ALA A 1 188 ? 24.348 1.502 -3.141 1.00 91.81 188 ALA A CA 1
ATOM 1529 C C . ALA A 1 188 ? 23.454 1.401 -1.889 1.00 91.81 188 ALA A C 1
ATOM 1531 O O . ALA A 1 188 ? 23.561 2.208 -0.964 1.00 91.81 188 ALA A O 1
ATOM 1532 N N . GLY A 1 189 ? 22.550 0.420 -1.855 1.00 91.00 189 GLY A N 1
ATOM 1533 C CA . GLY A 1 189 ? 21.678 0.156 -0.715 1.00 91.00 189 GLY A CA 1
ATOM 1534 C C . GLY A 1 189 ? 22.441 -0.302 0.526 1.00 91.00 189 GLY A C 1
ATOM 1535 O O . GLY A 1 189 ? 22.089 0.096 1.637 1.00 91.00 189 GLY A O 1
ATOM 1536 N N . GLU A 1 190 ? 23.496 -1.105 0.357 1.00 90.19 190 GLU A N 1
ATOM 1537 C CA . GLU A 1 190 ? 24.361 -1.537 1.461 1.00 90.19 190 GLU A CA 1
ATOM 1538 C C . GLU A 1 190 ? 25.113 -0.364 2.092 1.00 90.19 190 GLU A C 1
ATOM 1540 O O . GLU A 1 190 ? 25.156 -0.266 3.320 1.00 90.19 190 GLU A O 1
ATOM 1545 N N . ASP A 1 191 ? 25.631 0.556 1.276 1.00 87.38 191 ASP A N 1
ATOM 1546 C CA . ASP A 1 191 ? 26.291 1.771 1.764 1.00 87.38 191 ASP A CA 1
ATOM 1547 C C . ASP A 1 191 ? 25.321 2.642 2.579 1.00 87.38 191 ASP A C 1
ATOM 1549 O O . ASP A 1 191 ? 25.636 3.073 3.690 1.00 87.38 191 ASP A O 1
ATOM 1553 N N . LEU A 1 192 ? 24.098 2.845 2.076 1.00 86.69 192 LEU A N 1
ATOM 1554 C CA . LEU A 1 192 ? 23.064 3.626 2.766 1.00 86.69 192 LEU A CA 1
ATOM 1555 C C . LEU A 1 192 ? 22.582 2.964 4.063 1.00 86.69 192 LEU A C 1
ATOM 1557 O O . LEU A 1 192 ? 22.280 3.655 5.040 1.00 86.69 192 LEU A O 1
ATOM 1561 N N . ALA A 1 193 ? 22.515 1.631 4.097 1.00 84.69 193 ALA A N 1
ATOM 1562 C CA . ALA A 1 193 ? 22.101 0.881 5.280 1.00 84.69 193 ALA A CA 1
ATOM 1563 C C . ALA A 1 193 ? 23.087 1.027 6.454 1.00 84.69 193 ALA A C 1
ATOM 1565 O O . ALA A 1 193 ? 22.699 0.813 7.604 1.00 84.69 193 ALA A O 1
ATOM 1566 N N . GLN A 1 194 ? 24.339 1.423 6.198 1.00 79.12 194 GLN A N 1
ATOM 1567 C CA . GLN A 1 194 ? 25.321 1.730 7.245 1.00 79.12 194 GLN A CA 1
ATOM 1568 C C . GLN A 1 194 ? 25.083 3.104 7.893 1.00 79.12 194 GLN A C 1
ATOM 1570 O O . GLN A 1 194 ? 25.551 3.354 9.003 1.00 79.12 194 GLN A O 1
ATOM 1575 N N . THR A 1 195 ? 24.329 3.986 7.233 1.00 75.75 195 THR A N 1
ATOM 1576 C CA . THR A 1 195 ? 24.104 5.379 7.639 1.00 75.75 195 THR A CA 1
ATOM 1577 C C . THR A 1 195 ? 22.661 5.634 8.083 1.00 75.75 195 THR A C 1
ATOM 1579 O O . THR A 1 195 ? 22.025 6.585 7.631 1.00 75.75 195 THR A O 1
ATOM 1582 N N . VAL A 1 196 ? 22.110 4.788 8.962 1.00 72.50 196 VAL A N 1
ATOM 1583 C CA . VAL A 1 196 ? 20.756 5.012 9.505 1.00 72.50 196 VAL A CA 1
ATOM 1584 C C . VAL A 1 196 ? 20.753 6.266 10.376 1.00 72.50 196 VAL A C 1
ATOM 1586 O O . VAL A 1 196 ? 21.458 6.337 11.385 1.00 72.50 196 VAL A O 1
ATOM 1589 N N . THR A 1 197 ? 19.936 7.249 10.001 1.00 85.00 197 THR A N 1
ATOM 1590 C CA . THR A 1 197 ? 19.797 8.484 10.778 1.00 85.00 197 THR A CA 1
ATOM 1591 C C . THR A 1 197 ? 18.768 8.274 11.893 1.00 85.00 197 THR A C 1
ATOM 1593 O O . THR A 1 197 ? 17.697 7.718 11.634 1.00 85.00 197 THR A O 1
ATOM 1596 N N . PRO A 1 198 ? 19.048 8.697 13.141 1.00 89.50 198 PRO A N 1
ATOM 1597 C CA . PRO A 1 198 ? 18.042 8.704 14.194 1.00 89.50 198 PRO A CA 1
ATOM 1598 C C . PRO A 1 198 ? 16.792 9.473 13.758 1.00 89.50 198 PRO A C 1
ATOM 1600 O O . PRO A 1 198 ? 16.884 10.547 13.171 1.00 89.50 198 PRO A O 1
ATOM 1603 N N . VAL A 1 199 ? 15.624 8.905 14.051 1.00 93.44 199 VAL A N 1
ATOM 1604 C CA . VAL A 1 199 ? 14.331 9.512 13.726 1.00 93.44 199 VAL A CA 1
ATOM 1605 C C . VAL A 1 199 ? 13.788 10.206 14.961 1.00 93.44 199 VAL A C 1
ATOM 1607 O O . VAL A 1 199 ? 13.436 9.535 15.938 1.00 93.44 199 VAL A O 1
ATOM 1610 N N . GLU A 1 200 ? 13.654 11.524 14.889 1.00 94.19 200 GLU A N 1
ATOM 1611 C CA . GLU A 1 200 ? 13.030 12.333 15.934 1.00 94.19 200 GLU A CA 1
ATOM 1612 C C . GLU A 1 200 ? 11.803 13.052 15.383 1.00 94.19 200 GLU A C 1
ATOM 1614 O O . GLU A 1 200 ? 11.801 13.580 14.269 1.00 94.19 200 GLU A O 1
ATOM 1619 N N . THR A 1 201 ? 10.743 13.078 16.184 1.00 94.81 201 THR A N 1
ATOM 1620 C CA . THR A 1 201 ? 9.496 13.773 15.871 1.00 94.81 201 THR A CA 1
ATOM 1621 C C . THR A 1 201 ? 9.223 14.828 16.930 1.00 94.81 201 THR A C 1
ATOM 1623 O O . THR A 1 201 ? 9.631 14.669 18.080 1.00 94.81 201 THR A O 1
ATOM 1626 N N . GLY A 1 202 ? 8.502 15.884 16.561 1.00 95.56 202 GLY A N 1
ATOM 1627 C CA . GLY A 1 202 ? 7.921 16.794 17.544 1.00 95.56 202 GLY A CA 1
ATOM 1628 C C . GLY A 1 202 ? 6.780 16.144 18.330 1.00 95.56 202 GLY A C 1
ATOM 1629 O O . GLY A 1 202 ? 6.443 14.973 18.127 1.00 95.56 202 GLY A O 1
ATOM 1630 N N . GLU A 1 203 ? 6.166 16.932 19.208 1.00 96.00 203 GLU A N 1
ATOM 1631 C CA . GLU A 1 203 ? 4.980 16.507 19.951 1.00 96.00 203 GLU A CA 1
ATOM 1632 C C . GLU A 1 203 ? 3.793 16.282 18.997 1.00 96.00 203 GLU A C 1
ATOM 1634 O O . GLU A 1 203 ? 3.560 17.102 18.103 1.00 96.00 203 GLU A O 1
ATOM 1639 N N . PRO A 1 204 ? 3.043 15.177 19.150 1.00 96.00 204 PRO A N 1
ATOM 1640 C CA . PRO A 1 204 ? 1.876 14.917 18.329 1.00 96.00 204 PRO A CA 1
ATOM 1641 C C . PRO A 1 204 ? 0.704 15.819 18.725 1.00 96.00 204 PRO A C 1
ATOM 1643 O O . PRO A 1 204 ? 0.287 15.876 19.881 1.00 96.00 204 PRO A O 1
ATOM 1646 N N . GLU A 1 205 ? 0.106 16.451 17.727 1.00 95.56 205 GLU A N 1
ATOM 1647 C CA . GLU A 1 205 ? -1.119 17.233 17.842 1.00 95.56 205 GLU A CA 1
ATOM 1648 C C . GLU A 1 205 ? -2.303 16.441 17.286 1.00 95.56 205 GLU A C 1
ATOM 1650 O O . GLU A 1 205 ? -2.171 15.720 16.299 1.00 95.56 205 GLU A O 1
ATOM 1655 N N . SER A 1 206 ? -3.470 16.571 17.916 1.00 95.31 206 SER A N 1
ATOM 1656 C CA . SER A 1 206 ? -4.714 15.923 17.488 1.00 95.31 206 SER A CA 1
ATOM 1657 C C . SER A 1 206 ? -5.648 16.945 16.849 1.00 95.31 206 SER A C 1
ATOM 1659 O O . SER A 1 206 ? -5.819 18.039 17.385 1.00 95.31 206 SER A O 1
ATOM 1661 N N . ASN A 1 207 ? -6.331 16.571 15.764 1.00 92.94 207 ASN A N 1
ATOM 1662 C CA . ASN A 1 207 ? -7.412 17.390 15.197 1.00 92.94 207 ASN A CA 1
ATOM 1663 C C . ASN A 1 207 ? -8.716 17.342 16.022 1.00 92.94 207 ASN A C 1
ATOM 1665 O O . ASN A 1 207 ? -9.682 18.025 15.692 1.00 92.94 207 ASN A O 1
ATOM 1669 N N . PHE A 1 208 ? -8.752 16.526 17.076 1.00 93.00 208 PHE A N 1
ATOM 1670 C CA . PHE A 1 208 ? -9.846 16.417 18.035 1.00 93.00 208 PHE A CA 1
ATOM 1671 C C . PHE A 1 208 ? -9.366 16.769 19.439 1.00 93.00 208 PHE A C 1
ATOM 1673 O O . PHE A 1 208 ? -8.337 16.261 19.900 1.00 93.00 208 PHE A O 1
ATOM 1680 N N . THR A 1 209 ? -10.169 17.538 20.177 1.00 95.12 209 THR A N 1
ATOM 1681 C CA . THR A 1 209 ? -10.028 17.568 21.634 1.00 95.12 209 THR A CA 1
ATOM 1682 C C . THR A 1 209 ? -10.630 16.299 22.239 1.00 95.12 209 THR A C 1
ATOM 1684 O O . THR A 1 209 ? -11.530 15.669 21.675 1.00 95.12 209 THR A O 1
ATOM 1687 N N . ARG A 1 210 ? -10.177 15.929 23.442 1.00 95.00 210 ARG A N 1
ATOM 1688 C CA . ARG A 1 210 ? -10.763 14.803 24.188 1.00 95.00 210 ARG A CA 1
ATOM 1689 C C . ARG A 1 210 ? -12.270 14.983 24.401 1.00 95.00 210 ARG A C 1
ATOM 1691 O O . ARG A 1 210 ? -13.016 14.011 24.301 1.00 95.00 210 ARG A O 1
ATOM 1698 N N . THR A 1 211 ? -12.703 16.203 24.713 1.00 97.38 211 THR A N 1
ATOM 1699 C CA . THR A 1 211 ? -14.114 16.529 24.953 1.00 97.38 211 THR A CA 1
ATOM 1700 C C . THR A 1 211 ? -14.944 16.305 23.693 1.00 97.38 211 THR A C 1
ATOM 1702 O O . THR A 1 211 ? -15.965 15.622 23.759 1.00 97.38 211 THR A O 1
ATOM 1705 N N . ASP A 1 212 ? -14.466 16.781 22.542 1.00 95.69 212 ASP A N 1
ATOM 1706 C CA . ASP A 1 212 ? -15.172 16.625 21.265 1.00 95.69 212 ASP A CA 1
ATOM 1707 C C . ASP A 1 212 ? -15.240 15.160 20.830 1.00 95.69 212 ASP A C 1
ATOM 1709 O O . ASP A 1 212 ? -16.271 14.700 20.338 1.00 95.69 212 ASP A O 1
ATOM 1713 N N . TYR A 1 213 ? -14.175 14.389 21.073 1.00 96.06 213 TYR A N 1
ATOM 1714 C CA . TYR A 1 213 ? -14.161 12.966 20.742 1.00 96.06 213 TYR A CA 1
ATOM 1715 C C . TYR A 1 213 ? -15.167 12.182 21.597 1.00 96.06 213 TYR A C 1
ATOM 1717 O O . TYR A 1 213 ? -15.910 11.344 21.085 1.00 96.06 213 TYR A O 1
ATOM 1725 N N . LEU A 1 214 ? -15.255 12.482 22.898 1.00 96.88 214 LEU A N 1
ATOM 1726 C CA . LEU A 1 214 ? -16.257 11.877 23.782 1.00 96.88 214 LEU A CA 1
ATOM 1727 C C . LEU A 1 214 ? -17.684 12.271 23.387 1.00 96.88 214 LEU A C 1
ATOM 1729 O O . LEU A 1 214 ? -18.575 11.421 23.427 1.00 96.88 214 LEU A O 1
ATOM 1733 N N . ALA A 1 215 ? -17.898 13.516 22.960 1.00 97.19 215 ALA A N 1
ATOM 1734 C CA . ALA A 1 215 ? -19.186 13.957 22.436 1.00 97.19 215 ALA A CA 1
ATOM 1735 C C . ALA A 1 215 ? -19.561 13.204 21.146 1.00 97.19 215 ALA A C 1
ATOM 1737 O O . ALA A 1 215 ? -20.693 12.740 21.014 1.00 97.19 215 ALA A O 1
ATOM 1738 N N . ALA A 1 216 ? -18.612 12.999 20.226 1.00 96.19 216 ALA A N 1
ATOM 1739 C CA . ALA A 1 216 ? -18.825 12.202 19.016 1.00 96.19 216 ALA A CA 1
ATOM 1740 C C . ALA A 1 216 ? -19.183 10.739 19.338 1.00 96.19 216 ALA A C 1
ATOM 1742 O O . ALA A 1 216 ? -20.101 10.182 18.735 1.00 96.19 216 ALA A O 1
ATOM 1743 N N . VAL A 1 217 ? -18.520 10.133 20.332 1.00 97.19 217 VAL A N 1
ATOM 1744 C CA . VAL A 1 217 ? -18.860 8.789 20.832 1.00 97.19 217 VAL A CA 1
ATOM 1745 C C . VAL A 1 217 ? -20.264 8.756 21.446 1.00 97.19 217 VAL A C 1
ATOM 1747 O O . VAL A 1 217 ? -20.998 7.797 21.215 1.00 97.19 217 VAL A O 1
ATOM 1750 N N . GLY A 1 218 ? -20.653 9.781 22.210 1.00 97.75 218 GLY A N 1
ATOM 1751 C CA . GLY A 1 218 ? -22.006 9.912 22.760 1.00 97.75 218 GLY A CA 1
ATOM 1752 C C . GLY A 1 218 ? -23.067 9.914 21.660 1.00 97.75 218 GLY A C 1
ATOM 1753 O O . GLY A 1 218 ? -23.960 9.073 21.666 1.00 97.75 218 GLY A O 1
ATOM 1754 N N . ARG A 1 219 ? -22.882 10.757 20.640 1.00 97.38 219 ARG A N 1
ATOM 1755 C CA . ARG A 1 219 ? -23.776 10.816 19.472 1.00 97.38 219 ARG A CA 1
ATOM 1756 C C . ARG A 1 219 ? -23.838 9.502 18.697 1.00 97.38 219 ARG A C 1
ATOM 1758 O O . ARG A 1 219 ? -24.901 9.104 18.241 1.00 97.38 219 ARG A O 1
ATOM 1765 N N . ALA A 1 220 ? -22.710 8.808 18.544 1.00 97.06 220 ALA A N 1
ATOM 1766 C CA . ALA A 1 220 ? -22.694 7.493 17.908 1.00 97.06 220 ALA A CA 1
ATOM 1767 C C . ALA A 1 220 ? -23.556 6.475 18.671 1.00 97.06 220 ALA A C 1
ATOM 1769 O O . ALA A 1 220 ? -24.254 5.683 18.046 1.00 97.06 220 ALA A O 1
ATOM 1770 N N . LYS A 1 221 ? -23.543 6.513 20.010 1.00 97.12 221 LYS A N 1
ATOM 1771 C CA . LYS A 1 221 ? -24.409 5.662 20.838 1.00 97.12 221 LYS A CA 1
ATOM 1772 C C . LYS A 1 221 ? -25.880 6.027 20.692 1.00 97.12 221 LYS A C 1
ATOM 1774 O O . LYS A 1 221 ? -26.684 5.119 20.547 1.00 97.12 221 LYS A O 1
ATOM 1779 N N . GLU A 1 222 ? -26.211 7.317 20.655 1.00 98.00 222 GLU A N 1
ATOM 1780 C CA . GLU A 1 222 ? -27.584 7.780 20.402 1.00 98.00 222 GLU A CA 1
ATOM 1781 C C . GLU A 1 222 ? -28.118 7.234 19.068 1.00 98.00 222 GLU A C 1
ATOM 1783 O O . GLU A 1 222 ? -29.221 6.698 19.026 1.00 98.00 222 GLU A O 1
ATOM 1788 N N . TYR A 1 223 ? -27.315 7.272 17.996 1.00 97.44 223 TYR A N 1
ATOM 1789 C CA . TYR A 1 223 ? -27.691 6.678 16.705 1.00 97.44 223 TYR A CA 1
ATOM 1790 C C . TYR A 1 223 ? -27.848 5.150 16.762 1.00 97.44 223 TYR A C 1
ATOM 1792 O O . TYR A 1 223 ? -28.716 4.596 16.088 1.00 97.44 223 TYR A O 1
ATOM 1800 N N . ILE A 1 224 ? -27.031 4.453 17.560 1.00 95.12 224 ILE A N 1
ATOM 1801 C CA . ILE A 1 224 ? -27.169 3.002 17.764 1.00 95.12 224 ILE A CA 1
ATOM 1802 C C . ILE A 1 224 ? -28.460 2.681 18.525 1.00 95.12 224 ILE A C 1
ATOM 1804 O O . ILE A 1 224 ? -29.198 1.780 18.134 1.00 95.12 224 ILE A O 1
ATOM 1808 N N . GLU A 1 225 ? -28.758 3.426 19.589 1.00 96.44 225 GLU A N 1
ATOM 1809 C CA . GLU A 1 225 ? -29.969 3.255 20.400 1.00 96.44 225 GLU A CA 1
ATOM 1810 C C . GLU A 1 225 ? -31.243 3.583 19.611 1.00 96.44 225 GLU A C 1
ATOM 1812 O O . GLU A 1 225 ? -32.254 2.899 19.769 1.00 96.44 225 GLU A O 1
ATOM 1817 N N . ALA A 1 226 ? -31.182 4.577 18.721 1.00 97.50 226 ALA A N 1
ATOM 1818 C CA . ALA A 1 226 ? -32.265 4.918 17.800 1.00 97.50 226 ALA A CA 1
ATOM 1819 C C . ALA A 1 226 ? -32.467 3.878 16.679 1.00 97.50 226 ALA A C 1
ATOM 1821 O O . ALA A 1 226 ? -33.505 3.887 16.018 1.00 97.50 226 ALA A O 1
ATOM 1822 N N . GLY A 1 227 ? -31.504 2.972 16.471 1.00 94.56 227 GLY A N 1
ATOM 1823 C CA . GLY A 1 227 ? -31.539 1.967 15.408 1.00 94.56 227 GLY A CA 1
ATOM 1824 C C . GLY A 1 227 ? -31.107 2.482 14.031 1.00 94.56 227 GLY A C 1
ATOM 1825 O O . GLY A 1 227 ? -31.327 1.790 13.038 1.00 94.56 227 GLY A O 1
ATOM 1826 N N . ASP A 1 228 ? -30.481 3.661 13.955 1.00 94.62 228 ASP A N 1
ATOM 1827 C CA . ASP A 1 228 ? -30.009 4.254 12.696 1.00 94.62 228 ASP A CA 1
ATOM 1828 C C . ASP A 1 228 ? -28.767 3.533 12.149 1.00 94.62 228 ASP A C 1
ATOM 1830 O O . ASP A 1 228 ? -28.588 3.404 10.936 1.00 94.62 228 ASP A O 1
ATOM 1834 N N . ILE A 1 229 ? -27.897 3.049 13.042 1.00 93.56 229 ILE A N 1
ATOM 1835 C CA . ILE A 1 229 ? -26.679 2.300 12.707 1.00 93.56 229 ILE A CA 1
ATOM 1836 C C . ILE A 1 229 ? -26.452 1.164 13.706 1.00 93.56 229 ILE A C 1
ATOM 1838 O O . ILE A 1 229 ? -26.828 1.261 14.868 1.00 93.56 229 ILE A O 1
ATOM 1842 N N . TYR A 1 230 ? -25.754 0.108 13.287 1.00 87.19 230 TYR A N 1
ATOM 1843 C CA . TYR A 1 230 ? -25.336 -0.962 14.204 1.00 87.19 230 TYR A CA 1
ATOM 1844 C C . TYR A 1 230 ? -23.936 -0.738 14.792 1.00 87.19 230 TYR A C 1
ATOM 1846 O O . TYR A 1 230 ? -23.646 -1.161 15.908 1.00 87.19 230 TYR A O 1
ATOM 1854 N N . GLN A 1 231 ? -23.052 -0.094 14.027 1.00 87.38 231 GLN A N 1
ATOM 1855 C CA . GLN A 1 231 ? -21.675 0.210 14.404 1.00 87.38 231 GLN A CA 1
ATOM 1856 C C . GLN A 1 231 ? -21.175 1.396 13.571 1.00 87.38 231 GLN A C 1
ATOM 1858 O O . GLN A 1 231 ? -21.571 1.563 12.419 1.00 87.38 231 GLN A O 1
ATOM 1863 N N . VAL A 1 232 ? -20.252 2.177 14.130 1.00 91.94 232 VAL A N 1
ATOM 1864 C CA . VAL A 1 232 ? -19.451 3.165 13.398 1.00 91.94 232 VAL A CA 1
ATOM 1865 C C . VAL A 1 232 ? -17.996 3.086 13.849 1.00 91.94 232 VAL A C 1
ATOM 1867 O O . VAL A 1 232 ? -17.716 2.885 15.031 1.00 91.94 232 VAL A O 1
ATOM 1870 N N . ASN A 1 233 ? -17.067 3.256 12.909 1.00 91.62 233 ASN A N 1
ATOM 1871 C CA . ASN A 1 233 ? -15.652 3.423 13.219 1.00 91.62 233 ASN A CA 1
ATOM 1872 C C . ASN A 1 233 ? -15.341 4.925 13.233 1.00 91.62 233 ASN A C 1
ATOM 1874 O O . ASN A 1 233 ? -15.244 5.547 12.179 1.00 91.62 233 ASN A O 1
ATOM 1878 N N . LEU A 1 234 ? -15.210 5.508 14.425 1.00 93.56 234 LEU A N 1
ATOM 1879 C CA . LEU A 1 234 ? -14.746 6.888 14.576 1.00 93.56 234 LEU A CA 1
ATOM 1880 C C . LEU A 1 234 ? -13.217 6.929 14.500 1.00 93.56 234 LEU A C 1
ATOM 1882 O O . LEU A 1 234 ? -12.541 6.095 15.104 1.00 93.56 234 LEU A O 1
ATOM 1886 N N . SER A 1 235 ? -12.681 7.912 13.780 1.00 93.62 235 SER A N 1
ATOM 1887 C CA . SER A 1 235 ? -11.244 8.150 13.650 1.00 93.62 235 SER A CA 1
ATOM 1888 C C . SER A 1 235 ? -10.907 9.610 13.931 1.00 93.62 235 SER A C 1
ATOM 1890 O O . SER A 1 235 ? -11.692 10.504 13.625 1.00 93.62 235 SER A O 1
ATOM 1892 N N . GLN A 1 236 ? -9.707 9.842 14.454 1.00 93.75 236 GLN A N 1
ATOM 1893 C CA . GLN A 1 236 ? -9.091 11.162 14.589 1.00 93.75 236 GLN A CA 1
ATOM 1894 C C . GLN A 1 236 ? -7.685 11.120 13.989 1.00 93.75 236 GLN A C 1
ATOM 1896 O O . GLN A 1 236 ? -7.078 10.048 13.901 1.00 93.75 236 GLN A O 1
ATOM 1901 N N . ARG A 1 237 ? -7.171 12.277 13.580 1.00 94.25 237 ARG A N 1
ATOM 1902 C CA . ARG A 1 237 ? -5.837 12.418 13.002 1.00 94.25 237 ARG A CA 1
ATOM 1903 C C . ARG A 1 237 ? -4.883 12.982 14.045 1.00 94.25 237 ARG A C 1
ATOM 1905 O O . ARG A 1 237 ? -5.184 13.993 14.673 1.00 94.25 237 ARG A O 1
ATOM 1912 N N . PHE A 1 238 ? -3.719 12.349 14.147 1.00 95.31 238 PHE A N 1
ATOM 1913 C CA . PHE A 1 238 ? -2.561 12.891 14.844 1.00 95.31 238 PHE A CA 1
ATOM 1914 C C . PHE A 1 238 ? -1.518 13.358 13.828 1.00 95.31 238 PHE A C 1
ATOM 1916 O O . PHE A 1 238 ? -1.315 12.696 12.808 1.00 95.31 238 PHE A O 1
ATOM 1923 N N . SER A 1 239 ? -0.852 14.472 14.107 1.00 95.38 239 SER A N 1
ATOM 1924 C CA . SER A 1 239 ? 0.223 15.026 13.283 1.00 95.38 239 SER A CA 1
ATOM 1925 C C . SER A 1 239 ? 1.397 15.454 14.148 1.00 95.38 239 SER A C 1
ATOM 1927 O O . SER A 1 239 ? 1.200 16.089 15.175 1.00 95.38 239 SER A O 1
ATOM 1929 N N . ALA A 1 240 ? 2.613 15.142 13.714 1.00 96.06 240 ALA A N 1
ATOM 1930 C CA . ALA A 1 240 ? 3.845 15.603 14.343 1.00 96.06 240 ALA A CA 1
ATOM 1931 C C . ALA A 1 240 ? 4.854 15.974 13.246 1.00 96.06 240 ALA A C 1
ATOM 1933 O O . ALA A 1 240 ? 4.900 15.283 12.221 1.00 96.06 240 ALA A O 1
ATOM 1934 N N . PRO A 1 241 ? 5.672 17.025 13.427 1.00 96.25 241 PRO A N 1
ATOM 1935 C CA . PRO A 1 241 ? 6.756 17.309 12.499 1.00 96.25 241 PRO A CA 1
ATOM 1936 C C . PRO A 1 241 ? 7.830 16.219 12.603 1.00 96.25 241 PRO A C 1
ATOM 1938 O O . PRO A 1 241 ? 8.182 15.792 13.704 1.00 96.25 241 PRO A O 1
ATOM 1941 N N . LEU A 1 242 ? 8.374 15.793 11.463 1.00 95.56 242 LEU A N 1
ATOM 1942 C CA . LEU A 1 242 ? 9.593 14.986 11.413 1.00 95.56 242 LEU A CA 1
ATOM 1943 C C . LEU A 1 242 ? 10.790 15.938 11.549 1.00 95.56 242 LEU A C 1
ATOM 1945 O O . LEU A 1 242 ? 11.041 16.737 10.650 1.00 95.56 242 LEU A O 1
ATOM 1949 N N . VAL A 1 243 ? 11.468 15.901 12.698 1.00 95.75 243 VAL A N 1
ATOM 1950 C CA . VAL A 1 243 ? 12.543 16.840 13.067 1.00 95.75 243 VAL A CA 1
ATOM 1951 C C . VAL A 1 243 ? 13.889 16.382 12.507 1.00 95.75 243 VAL A C 1
ATOM 1953 O O . VAL A 1 243 ? 14.667 17.203 12.024 1.00 95.75 243 VAL A O 1
ATOM 1956 N N . SER A 1 244 ? 14.155 15.077 12.552 1.00 94.31 244 SER A N 1
ATOM 1957 C CA . SER A 1 244 ? 15.373 14.463 12.021 1.00 94.31 244 SER A CA 1
ATOM 1958 C C . SER A 1 244 ? 15.093 13.081 11.425 1.00 94.31 244 SER A C 1
ATOM 1960 O O . SER A 1 244 ? 14.056 12.464 11.687 1.00 94.31 244 SER A O 1
ATOM 1962 N N . GLY A 1 245 ? 16.015 12.621 10.577 1.00 92.25 245 GLY A N 1
ATOM 1963 C CA . GLY A 1 245 ? 15.807 11.469 9.704 1.00 92.25 245 GLY A CA 1
ATOM 1964 C C . GLY A 1 245 ? 14.956 11.814 8.481 1.00 92.25 245 GLY A C 1
ATOM 1965 O O . GLY A 1 245 ? 14.534 12.953 8.274 1.00 92.25 245 GLY A O 1
ATOM 1966 N N . ASN A 1 246 ? 14.724 10.818 7.636 1.00 93.44 246 ASN A N 1
ATOM 1967 C CA . ASN A 1 246 ? 13.879 10.942 6.453 1.00 93.44 246 ASN A CA 1
ATOM 1968 C C . ASN A 1 246 ? 12.698 9.942 6.510 1.00 93.44 246 ASN A C 1
ATOM 1970 O O . ASN A 1 246 ? 12.655 9.074 7.389 1.00 93.44 246 ASN A O 1
ATOM 1974 N N . PRO A 1 247 ? 11.713 10.030 5.593 1.00 95.69 247 PRO A N 1
ATOM 1975 C CA . PRO A 1 247 ? 10.583 9.101 5.580 1.00 95.69 247 PRO A CA 1
ATOM 1976 C C . PRO A 1 247 ? 10.996 7.623 5.501 1.00 95.69 247 PRO A C 1
ATOM 1978 O O . PRO A 1 247 ? 10.322 6.768 6.068 1.00 95.69 247 PRO A O 1
ATOM 1981 N N . TRP A 1 248 ? 12.105 7.298 4.834 1.00 96.12 248 TRP A N 1
ATOM 1982 C CA . TRP A 1 248 ? 12.607 5.928 4.779 1.00 96.12 248 TRP A CA 1
ATOM 1983 C C . TRP A 1 248 ? 13.137 5.450 6.137 1.00 96.12 248 TRP A C 1
ATOM 1985 O O . TRP A 1 248 ? 12.776 4.358 6.572 1.00 96.12 248 TRP A O 1
ATOM 1995 N N . ASP A 1 249 ? 13.887 6.282 6.865 1.00 95.38 249 ASP A N 1
ATOM 1996 C CA . ASP A 1 249 ? 14.333 5.958 8.230 1.00 95.38 249 ASP A CA 1
ATOM 1997 C C . ASP A 1 249 ? 13.134 5.724 9.168 1.00 95.38 249 ASP A C 1
ATOM 1999 O O . ASP A 1 249 ? 13.100 4.759 9.940 1.00 95.38 249 ASP A O 1
ATOM 2003 N N . LEU A 1 250 ? 12.103 6.575 9.067 1.00 95.88 250 LEU A N 1
ATOM 2004 C CA . LEU A 1 250 ? 10.862 6.422 9.831 1.00 95.88 250 LEU A CA 1
ATOM 2005 C C . LEU A 1 250 ? 10.151 5.107 9.484 1.00 95.88 250 LEU A C 1
ATOM 2007 O O . LEU A 1 250 ? 9.660 4.415 10.380 1.00 95.88 250 LEU A O 1
ATOM 2011 N N . TYR A 1 251 ? 10.130 4.729 8.206 1.00 97.06 251 TYR A N 1
ATOM 2012 C CA . TYR A 1 251 ? 9.574 3.453 7.769 1.00 97.06 251 TYR A CA 1
ATOM 2013 C C . TYR A 1 251 ? 10.355 2.259 8.318 1.00 97.06 251 TYR A C 1
ATOM 2015 O O . TYR A 1 251 ? 9.745 1.318 8.819 1.00 97.06 251 TYR A O 1
ATOM 2023 N N . LEU A 1 252 ? 11.690 2.295 8.290 1.00 95.25 252 LEU A N 1
ATOM 2024 C CA . LEU A 1 252 ? 12.518 1.236 8.868 1.00 95.25 252 LEU A CA 1
ATOM 2025 C C . LEU A 1 252 ? 12.241 1.068 10.368 1.00 95.25 252 LEU A C 1
ATOM 2027 O O . LEU A 1 252 ? 12.085 -0.061 10.842 1.00 95.25 252 LEU A O 1
ATOM 2031 N N . ARG A 1 253 ? 12.089 2.174 11.108 1.00 94.00 253 ARG A N 1
ATOM 2032 C CA . ARG A 1 253 ? 11.694 2.145 12.525 1.00 94.00 253 ARG A CA 1
ATOM 2033 C C . ARG A 1 253 ? 10.294 1.557 12.723 1.00 94.00 253 ARG A C 1
ATOM 2035 O O . ARG A 1 253 ? 10.104 0.733 13.623 1.00 94.00 253 ARG A O 1
ATOM 2042 N N . LEU A 1 254 ? 9.324 1.941 11.888 1.00 94.56 254 LEU A N 1
ATOM 2043 C CA . LEU A 1 254 ? 7.965 1.386 11.903 1.00 94.56 254 LEU A CA 1
ATOM 2044 C C . LEU A 1 254 ? 7.988 -0.126 11.649 1.00 94.56 254 LEU A C 1
ATOM 2046 O O . LEU A 1 254 ? 7.393 -0.882 12.414 1.00 94.56 254 LEU A O 1
ATOM 2050 N N . ARG A 1 255 ? 8.727 -0.563 10.627 1.00 93.94 255 ARG A N 1
ATOM 2051 C CA . ARG A 1 255 ? 8.893 -1.964 10.233 1.00 93.94 255 ARG A CA 1
ATOM 2052 C C . ARG A 1 255 ? 9.501 -2.814 11.346 1.00 93.94 255 ARG A C 1
ATOM 2054 O O . ARG A 1 255 ? 9.060 -3.937 11.558 1.00 93.94 255 ARG A O 1
ATOM 2061 N N . GLN A 1 256 ? 10.494 -2.286 12.061 1.00 92.25 256 GLN A N 1
ATOM 2062 C CA . GLN A 1 256 ? 11.111 -2.973 13.201 1.00 92.25 256 GLN A CA 1
ATOM 2063 C C . GLN A 1 256 ? 10.170 -3.063 14.409 1.00 92.25 256 GLN A C 1
ATOM 2065 O O . GLN A 1 256 ? 10.123 -4.092 15.078 1.00 92.25 256 GLN A O 1
ATOM 2070 N N . THR A 1 257 ? 9.426 -1.991 14.695 1.00 92.00 257 THR A N 1
ATOM 2071 C CA . THR A 1 257 ? 8.589 -1.896 15.905 1.00 92.00 257 THR A CA 1
ATOM 2072 C C . THR A 1 257 ? 7.261 -2.638 15.755 1.00 92.00 257 THR A C 1
ATOM 2074 O O . THR A 1 257 ? 6.771 -3.241 16.707 1.00 92.00 257 THR A O 1
ATOM 2077 N N . ASN A 1 258 ? 6.663 -2.586 14.567 1.00 91.50 258 ASN A N 1
ATOM 2078 C CA . ASN A 1 258 ? 5.378 -3.194 14.259 1.00 91.50 258 ASN A CA 1
ATOM 2079 C C . ASN A 1 258 ? 5.447 -3.810 12.855 1.00 91.50 258 ASN A C 1
ATOM 2081 O O . ASN A 1 258 ? 4.948 -3.194 11.915 1.00 91.50 258 ASN A O 1
ATOM 2085 N N . PRO A 1 259 ? 6.105 -4.966 12.668 1.00 91.44 259 PRO A N 1
ATOM 2086 C CA . PRO A 1 259 ? 6.131 -5.640 11.374 1.00 91.44 259 PRO A CA 1
ATOM 2087 C C . PRO A 1 259 ? 4.724 -6.128 11.002 1.00 91.44 259 PRO A C 1
ATOM 2089 O O . PRO A 1 259 ? 3.949 -6.510 11.878 1.00 91.44 259 PRO A O 1
ATOM 2092 N N . ALA A 1 260 ? 4.395 -6.132 9.708 1.00 92.62 260 ALA A N 1
ATOM 2093 C CA . ALA A 1 260 ? 3.091 -6.576 9.222 1.00 92.62 260 ALA A CA 1
ATOM 2094 C C . ALA A 1 260 ? 3.173 -7.286 7.853 1.00 92.62 260 ALA A C 1
ATOM 2096 O O . ALA A 1 260 ? 4.084 -7.009 7.068 1.00 92.62 260 ALA A O 1
ATOM 2097 N N . PRO A 1 261 ? 2.243 -8.214 7.548 1.00 93.00 261 PRO A N 1
ATOM 2098 C CA . PRO A 1 261 ? 2.228 -8.958 6.286 1.00 93.00 261 PRO A CA 1
ATOM 2099 C C . PRO A 1 261 ? 1.892 -8.094 5.059 1.00 93.00 261 PRO A C 1
ATOM 2101 O O . PRO A 1 261 ? 2.216 -8.495 3.939 1.00 93.00 261 PRO A O 1
ATOM 2104 N N . PHE A 1 262 ? 1.247 -6.938 5.256 1.00 94.44 262 PHE A N 1
ATOM 2105 C CA . PHE A 1 262 ? 0.852 -5.994 4.203 1.00 94.44 262 PHE A CA 1
ATOM 2106 C C . PHE A 1 262 ? 1.387 -4.581 4.489 1.00 94.44 262 PHE A C 1
ATOM 2108 O O . PHE A 1 262 ? 0.662 -3.592 4.353 1.00 94.44 262 PHE A O 1
ATOM 2115 N N . ALA A 1 263 ? 2.642 -4.480 4.934 1.00 96.69 263 ALA A N 1
ATOM 2116 C CA . ALA A 1 263 ? 3.314 -3.194 5.052 1.00 96.69 263 ALA A CA 1
ATOM 2117 C C . ALA A 1 263 ? 3.617 -2.615 3.659 1.00 96.69 263 ALA A C 1
ATOM 2119 O O . ALA A 1 263 ? 3.625 -3.318 2.644 1.00 96.69 263 ALA A O 1
ATOM 2120 N N . SER A 1 264 ? 3.825 -1.304 3.586 1.00 97.62 264 SER A N 1
ATOM 2121 C CA . SER A 1 264 ? 4.220 -0.673 2.331 1.00 97.62 264 SER A CA 1
ATOM 2122 C C . SER A 1 264 ? 4.904 0.667 2.530 1.00 97.62 264 SER A C 1
ATOM 2124 O O . SER A 1 264 ? 4.528 1.433 3.419 1.00 97.62 264 SER A O 1
ATOM 2126 N N . PHE A 1 265 ? 5.797 0.993 1.605 1.00 98.56 265 PHE A N 1
ATOM 2127 C CA . PHE A 1 265 ? 6.306 2.337 1.387 1.00 98.56 265 PHE A CA 1
ATOM 2128 C C . PHE A 1 265 ? 5.954 2.789 -0.033 1.00 98.56 265 PHE A C 1
ATOM 2130 O O . PHE A 1 265 ? 6.287 2.107 -0.999 1.00 98.56 265 PHE A O 1
ATOM 2137 N N . VAL A 1 266 ? 5.291 3.932 -0.182 1.00 98.31 266 VAL A N 1
ATOM 2138 C CA . VAL A 1 266 ? 4.961 4.522 -1.489 1.00 98.31 266 VAL A CA 1
ATOM 2139 C C . VAL A 1 266 ? 5.614 5.891 -1.578 1.00 98.31 266 VAL A C 1
ATOM 2141 O O . VAL A 1 266 ? 5.250 6.781 -0.816 1.00 98.31 266 VAL A O 1
ATOM 2144 N N . GLN A 1 267 ? 6.534 6.075 -2.523 1.00 97.62 267 GLN A N 1
ATOM 2145 C CA . GLN A 1 267 ? 7.135 7.366 -2.848 1.00 97.62 267 GLN A CA 1
ATOM 2146 C C . GLN A 1 267 ? 6.348 8.021 -3.992 1.00 97.62 267 GLN A C 1
ATOM 2148 O O . GLN A 1 267 ? 6.683 7.870 -5.165 1.00 97.62 267 GLN A O 1
ATOM 2153 N N . ALA A 1 268 ? 5.276 8.750 -3.679 1.00 94.56 268 ALA A N 1
ATOM 2154 C CA . ALA A 1 268 ? 4.384 9.353 -4.677 1.00 94.56 268 ALA A CA 1
ATOM 2155 C C . ALA A 1 268 ? 4.872 1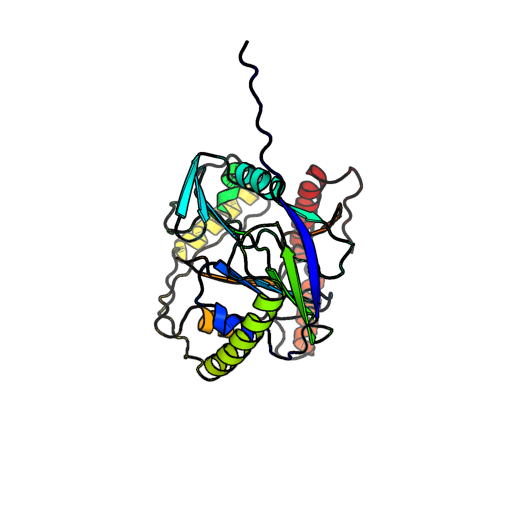0.727 -5.188 1.00 94.56 268 ALA A C 1
ATOM 2157 O O . ALA A 1 268 ? 4.099 11.515 -5.736 1.00 94.56 268 ALA A O 1
ATOM 2158 N N . GLY A 1 269 ? 6.167 11.026 -5.042 1.00 89.50 269 GLY A N 1
ATOM 2159 C CA . GLY A 1 269 ? 6.769 12.293 -5.447 1.00 89.50 269 GLY A CA 1
ATOM 2160 C C . GLY A 1 269 ? 6.641 13.342 -4.350 1.00 89.50 269 GLY A C 1
ATOM 2161 O O . GLY A 1 269 ? 7.575 13.526 -3.582 1.00 89.50 269 GLY A O 1
ATOM 2162 N N . GLU A 1 270 ? 5.502 14.029 -4.279 1.00 89.94 270 GLU A N 1
ATOM 2163 C CA . GLU A 1 270 ? 5.298 15.134 -3.321 1.00 89.94 270 GLU A CA 1
ATOM 2164 C C . GLU A 1 270 ? 4.937 14.659 -1.908 1.00 89.94 270 GLU A C 1
ATOM 2166 O O . GLU A 1 270 ? 5.005 15.432 -0.957 1.00 89.94 270 GLU A O 1
ATOM 2171 N N . PHE A 1 271 ? 4.563 13.391 -1.755 1.00 94.44 271 PHE A N 1
ATOM 2172 C CA . PHE A 1 271 ? 4.217 12.792 -0.473 1.00 94.44 271 PHE A CA 1
ATOM 2173 C C . PHE A 1 271 ? 4.619 11.320 -0.439 1.00 94.44 271 PHE A C 1
ATOM 2175 O O . PHE A 1 271 ? 4.818 10.679 -1.478 1.00 94.44 271 PHE A O 1
ATOM 2182 N N . GLN A 1 272 ? 4.717 10.784 0.774 1.00 96.88 272 GLN A N 1
ATOM 2183 C CA . GLN A 1 272 ? 5.015 9.381 1.016 1.00 96.88 272 GLN A CA 1
ATOM 2184 C C . GLN A 1 272 ? 3.913 8.738 1.853 1.00 96.88 272 GLN A C 1
ATOM 2186 O O . GLN A 1 272 ? 3.357 9.370 2.750 1.00 96.88 272 GLN A O 1
ATOM 2191 N N . ILE A 1 273 ? 3.617 7.468 1.576 1.00 97.25 273 ILE A N 1
ATOM 2192 C CA . ILE A 1 273 ? 2.760 6.644 2.433 1.00 97.25 273 ILE A CA 1
ATOM 2193 C C . ILE A 1 273 ? 3.618 5.564 3.064 1.00 97.25 273 ILE A C 1
ATOM 2195 O O . ILE A 1 273 ? 4.255 4.780 2.363 1.00 97.25 273 ILE A O 1
ATOM 2199 N N . LEU A 1 274 ? 3.598 5.525 4.391 1.00 97.50 274 LEU A N 1
ATOM 2200 C CA . LEU A 1 274 ? 4.230 4.507 5.213 1.00 97.50 274 LEU A CA 1
ATOM 2201 C C . LEU A 1 274 ? 3.107 3.729 5.893 1.00 97.50 274 LEU A C 1
ATOM 2203 O O . LEU A 1 274 ? 2.330 4.301 6.654 1.00 97.50 274 LEU A O 1
ATOM 2207 N N . SER A 1 275 ? 3.005 2.438 5.608 1.00 96.44 275 SER A N 1
ATOM 2208 C CA . SER A 1 275 ? 1.947 1.578 6.135 1.00 96.44 275 SER A CA 1
ATOM 2209 C C . SER A 1 275 ? 2.540 0.350 6.799 1.00 96.44 275 SER A C 1
ATOM 2211 O O . SER A 1 275 ? 3.502 -0.229 6.298 1.00 96.44 275 SER A O 1
ATOM 2213 N N . SER A 1 276 ? 1.917 -0.076 7.894 1.00 95.31 276 SER A N 1
ATOM 2214 C CA . SER A 1 276 ? 2.143 -1.385 8.498 1.00 95.31 276 SER A CA 1
ATOM 2215 C C . SER A 1 276 ? 0.800 -2.052 8.796 1.00 95.31 276 SER A C 1
ATOM 2217 O O . SER A 1 276 ? 0.346 -2.117 9.940 1.00 95.31 276 SER A O 1
ATOM 2219 N N . SER A 1 277 ? 0.103 -2.460 7.728 1.00 93.19 277 SER A N 1
ATOM 2220 C CA . SER A 1 277 ? -1.236 -3.046 7.836 1.00 93.19 277 SER A CA 1
ATOM 2221 C C . SER A 1 277 ? -1.175 -4.549 8.129 1.00 93.19 277 SER A C 1
ATOM 2223 O O . SER A 1 277 ? -0.572 -5.302 7.354 1.00 93.19 277 SER A O 1
ATOM 2225 N N . PRO A 1 278 ? -1.843 -5.031 9.194 1.00 89.62 278 PRO A N 1
ATOM 2226 C CA . PRO A 1 278 ? -1.999 -6.459 9.447 1.00 89.62 278 PRO A CA 1
ATOM 2227 C C . PRO A 1 278 ? -3.113 -7.094 8.604 1.00 89.62 278 PRO A C 1
ATOM 2229 O O . PRO A 1 278 ? -3.198 -8.318 8.519 1.00 89.62 278 PRO A O 1
ATOM 2232 N N . GLU A 1 279 ? -3.979 -6.282 7.997 1.00 90.00 279 GLU A N 1
ATOM 2233 C CA . GLU A 1 279 ? -5.250 -6.722 7.434 1.00 90.00 279 GLU A CA 1
ATOM 2234 C C . GLU A 1 279 ? -5.248 -6.655 5.907 1.00 90.00 279 GLU A C 1
ATOM 2236 O O . GLU A 1 279 ? -4.829 -5.667 5.295 1.00 90.00 279 GLU A O 1
ATOM 2241 N N . ARG A 1 280 ? -5.744 -7.727 5.283 1.00 91.12 280 ARG A N 1
ATOM 2242 C CA . ARG A 1 280 ? -6.015 -7.766 3.849 1.00 91.12 280 ARG A CA 1
ATOM 2243 C C . ARG A 1 280 ? -7.405 -7.203 3.615 1.00 91.12 280 ARG A C 1
ATOM 2245 O O . ARG A 1 280 ? -8.373 -7.844 4.002 1.00 91.12 280 ARG A O 1
ATOM 2252 N N . PHE A 1 281 ? -7.479 -6.108 2.865 1.00 93.31 281 PHE A N 1
ATOM 2253 C CA . PHE A 1 281 ? -8.755 -5.616 2.358 1.00 93.31 281 PHE A CA 1
ATOM 2254 C C . PHE A 1 281 ? -9.347 -6.589 1.327 1.00 93.31 281 PHE A C 1
ATOM 2256 O O . PHE A 1 281 ? -10.335 -7.258 1.588 1.00 93.31 281 PHE A O 1
ATOM 2263 N N . LEU A 1 282 ? -8.702 -6.747 0.167 1.00 94.25 282 LEU A N 1
ATOM 2264 C CA . LEU A 1 282 ? -9.164 -7.650 -0.890 1.00 94.25 282 LEU A CA 1
ATOM 2265 C C . LEU A 1 282 ? -7.981 -8.300 -1.615 1.00 94.25 282 LEU A C 1
ATOM 2267 O O . LEU A 1 282 ? -6.950 -7.673 -1.848 1.00 94.25 282 LEU A O 1
ATOM 2271 N N . ALA A 1 283 ? -8.144 -9.557 -2.019 1.00 93.75 283 ALA A N 1
ATOM 2272 C CA . ALA A 1 283 ? -7.272 -10.245 -2.961 1.00 93.75 283 ALA A CA 1
ATOM 2273 C C . ALA A 1 283 ? -8.110 -10.872 -4.076 1.00 93.75 283 ALA A C 1
ATOM 2275 O O . ALA A 1 283 ? -8.975 -11.706 -3.815 1.00 93.75 283 ALA A O 1
ATOM 2276 N N . VAL A 1 284 ? -7.817 -10.504 -5.323 1.00 93.00 284 VAL A N 1
ATOM 2277 C CA . VAL A 1 284 ? -8.484 -11.041 -6.515 1.00 93.00 284 VAL A CA 1
ATOM 2278 C C . VAL A 1 284 ? -7.469 -11.822 -7.344 1.00 93.00 284 VAL A C 1
ATOM 2280 O O . VAL A 1 284 ? -6.426 -11.289 -7.719 1.00 93.00 284 VAL A O 1
ATOM 2283 N N . ARG A 1 285 ? -7.751 -13.098 -7.622 1.00 89.25 285 ARG A N 1
ATOM 2284 C CA . ARG A 1 285 ? -6.924 -13.976 -8.466 1.00 89.25 285 ARG A CA 1
ATOM 2285 C C . ARG A 1 285 ? -7.812 -14.760 -9.423 1.00 89.25 285 ARG A C 1
ATOM 2287 O O . ARG A 1 285 ? -8.527 -15.668 -9.001 1.00 89.25 285 ARG A O 1
ATOM 2294 N N . GLY A 1 286 ? -7.746 -14.429 -10.711 1.00 87.19 286 GLY A N 1
ATOM 2295 C CA . GLY A 1 286 ? -8.675 -14.982 -11.697 1.00 87.19 286 GLY A CA 1
ATOM 2296 C C . GLY A 1 286 ? -10.118 -14.678 -11.288 1.00 87.19 286 GLY A C 1
ATOM 2297 O O . GLY A 1 286 ? -10.452 -13.526 -11.035 1.00 87.19 286 GLY A O 1
ATOM 2298 N N . GLU A 1 287 ? -10.946 -15.714 -11.161 1.00 90.12 287 GLU A N 1
ATOM 2299 C CA . GLU A 1 287 ? -12.341 -15.590 -10.708 1.00 90.12 287 GLU A CA 1
ATOM 2300 C C . GLU A 1 287 ? -12.514 -15.671 -9.176 1.00 90.12 287 GLU A C 1
ATOM 2302 O O . GLU A 1 287 ? -13.641 -15.658 -8.685 1.00 90.12 287 GLU A O 1
ATOM 2307 N N . ARG A 1 288 ? -11.428 -15.792 -8.397 1.00 92.38 288 ARG A N 1
ATOM 2308 C CA . ARG A 1 288 ? -11.495 -15.909 -6.933 1.00 92.38 288 ARG A CA 1
ATOM 2309 C C . ARG A 1 288 ? -11.243 -14.561 -6.265 1.00 92.38 288 ARG A C 1
ATOM 2311 O O . ARG A 1 288 ? -10.202 -13.950 -6.497 1.00 92.38 288 ARG A O 1
ATOM 2318 N N . VAL A 1 289 ? -12.147 -14.165 -5.374 1.00 94.88 289 VAL A N 1
ATOM 2319 C CA . VAL A 1 289 ? -12.008 -13.001 -4.487 1.00 94.88 289 VAL A CA 1
ATOM 2320 C C . VAL A 1 289 ? -11.928 -13.486 -3.039 1.00 94.88 289 VAL A C 1
ATOM 2322 O O . VAL A 1 289 ? -12.645 -14.407 -2.652 1.00 94.88 289 VAL A O 1
ATOM 2325 N N . GLU A 1 290 ? -11.037 -12.901 -2.245 1.00 93.88 290 GLU A N 1
ATOM 2326 C CA . GLU A 1 290 ? -10.889 -13.165 -0.811 1.00 93.88 290 GLU A CA 1
ATOM 2327 C C . GLU A 1 290 ? -10.728 -11.842 -0.051 1.00 93.88 290 GLU A C 1
ATOM 2329 O O . GLU A 1 290 ? -9.964 -10.975 -0.467 1.00 93.88 290 GLU A O 1
ATOM 2334 N N . THR A 1 291 ? -11.402 -11.735 1.088 1.00 93.69 291 THR A N 1
ATOM 2335 C CA . THR A 1 291 ? -11.227 -10.707 2.126 1.00 93.69 291 THR A CA 1
ATOM 2336 C C . THR A 1 291 ? -10.949 -11.413 3.454 1.00 93.69 291 THR A C 1
ATOM 2338 O O . THR A 1 291 ? -11.270 -12.600 3.600 1.00 93.69 291 THR A O 1
ATOM 2341 N N . ARG A 1 292 ? -10.291 -10.737 4.399 1.00 90.69 292 ARG A N 1
ATOM 2342 C CA . ARG A 1 292 ? -9.989 -11.282 5.730 1.00 90.69 292 ARG A CA 1
ATOM 2343 C C . ARG A 1 292 ? -10.242 -10.216 6.798 1.00 90.69 292 ARG A C 1
ATOM 2345 O O . ARG A 1 292 ? -9.267 -9.630 7.268 1.00 90.69 292 ARG A O 1
ATOM 2352 N N . PRO A 1 293 ? -11.510 -10.005 7.190 1.00 88.56 293 PRO A N 1
ATOM 2353 C CA . PRO A 1 293 ? -11.857 -8.992 8.169 1.00 88.56 293 PRO A CA 1
ATOM 2354 C C . PRO A 1 293 ? -11.288 -9.359 9.534 1.00 88.56 293 PRO A C 1
ATOM 2356 O O . PRO A 1 293 ? -11.354 -10.519 9.959 1.00 88.56 293 PRO A O 1
ATOM 2359 N N . ILE A 1 294 ? -10.778 -8.368 10.255 1.00 85.88 294 ILE A N 1
ATOM 2360 C CA . ILE A 1 294 ? -10.267 -8.528 11.613 1.00 85.88 294 ILE A CA 1
ATOM 2361 C C . ILE A 1 294 ? -11.151 -7.746 12.584 1.00 85.88 294 ILE A C 1
ATOM 2363 O O . ILE A 1 294 ? -11.320 -6.530 12.494 1.00 85.88 294 ILE A O 1
ATOM 2367 N N . LYS A 1 295 ? -11.684 -8.456 13.583 1.00 86.12 295 LYS A N 1
ATOM 2368 C CA . LYS A 1 295 ? -12.323 -7.862 14.760 1.00 86.12 295 LYS A CA 1
ATOM 2369 C C . LYS A 1 295 ? -11.908 -8.588 16.027 1.00 86.12 295 LYS A C 1
ATOM 2371 O O . LYS A 1 295 ? -11.700 -9.799 16.030 1.00 86.12 295 LYS A O 1
ATOM 2376 N N . GLY A 1 296 ? -11.810 -7.801 17.095 1.00 82.25 296 GLY A N 1
ATOM 2377 C CA . GLY A 1 296 ? -11.335 -8.238 18.396 1.00 82.25 296 GLY A CA 1
ATOM 2378 C C . GLY A 1 296 ? -9.813 -8.342 18.457 1.00 82.25 296 GLY A C 1
ATOM 2379 O O . GLY A 1 296 ? -9.194 -9.210 17.846 1.00 82.25 296 GLY A O 1
ATOM 2380 N N . THR A 1 297 ? -9.210 -7.474 19.264 1.00 84.88 297 THR A N 1
ATOM 2381 C CA . THR A 1 297 ? -7.759 -7.441 19.480 1.00 84.88 297 THR A CA 1
ATOM 2382 C C . THR A 1 297 ? -7.465 -7.583 20.967 1.00 84.88 297 THR A C 1
ATOM 2384 O O . THR A 1 297 ? -8.219 -7.108 21.822 1.00 84.88 297 THR A O 1
ATOM 2387 N N . ARG A 1 298 ? -6.355 -8.245 21.294 1.00 87.62 298 ARG A N 1
ATOM 2388 C CA . ARG A 1 298 ? -5.748 -8.230 22.629 1.00 87.62 298 ARG A CA 1
ATOM 2389 C C . ARG A 1 298 ? -4.257 -7.922 22.498 1.00 87.62 298 ARG A C 1
ATOM 2391 O O . ARG A 1 298 ? -3.669 -8.296 21.480 1.00 87.62 298 ARG A O 1
ATOM 2398 N N . PRO A 1 299 ? -3.645 -7.250 23.488 1.00 87.81 299 PRO A N 1
ATOM 2399 C CA . PRO A 1 299 ? -2.196 -7.117 23.525 1.00 87.81 299 PRO A CA 1
ATOM 2400 C C . PRO A 1 299 ? -1.545 -8.499 23.636 1.00 87.81 299 PRO A C 1
ATOM 2402 O O . PRO A 1 299 ? -2.150 -9.453 24.132 1.00 87.81 299 PRO A O 1
ATOM 2405 N N . ARG A 1 300 ? -0.294 -8.602 23.186 1.00 86.44 300 ARG A N 1
ATOM 2406 C CA . ARG A 1 300 ? 0.529 -9.782 23.469 1.00 86.44 300 ARG A CA 1
ATOM 2407 C C . ARG A 1 300 ? 0.837 -9.840 24.963 1.00 86.44 300 ARG A C 1
ATOM 2409 O O . ARG A 1 300 ? 1.050 -8.803 25.589 1.00 86.44 300 ARG A O 1
ATOM 2416 N N . GLY A 1 301 ? 0.866 -11.046 25.523 1.00 84.31 301 GLY A N 1
ATOM 2417 C CA . GLY A 1 301 ? 1.326 -11.245 26.897 1.00 84.31 301 GLY A CA 1
ATOM 2418 C C . GLY A 1 301 ? 2.832 -11.016 27.022 1.00 84.31 301 GLY A C 1
ATOM 2419 O O . GLY A 1 301 ? 3.588 -11.282 26.089 1.00 84.31 301 GLY A O 1
ATOM 2420 N N . THR A 1 302 ? 3.284 -10.587 28.198 1.00 91.88 302 THR A N 1
ATOM 2421 C CA . THR A 1 302 ? 4.715 -10.475 28.537 1.00 91.88 302 THR A CA 1
ATOM 2422 C C . THR A 1 302 ? 5.400 -11.842 28.631 1.00 91.88 302 THR A C 1
ATOM 2424 O O . THR A 1 302 ? 6.623 -11.943 28.588 1.00 91.88 302 THR A O 1
ATOM 2427 N N . ASN A 1 303 ? 4.612 -12.915 28.756 1.00 92.12 303 ASN A N 1
ATOM 2428 C CA . ASN A 1 303 ? 5.061 -14.300 28.806 1.00 92.12 303 ASN A CA 1
ATOM 2429 C C . ASN A 1 303 ? 4.007 -15.249 28.202 1.00 92.12 303 ASN A C 1
ATOM 2431 O O . ASN A 1 303 ? 2.854 -14.875 27.988 1.00 92.12 303 ASN A O 1
ATOM 2435 N N . ALA A 1 304 ? 4.387 -16.510 27.969 1.00 92.25 304 ALA A N 1
ATOM 2436 C CA . ALA A 1 304 ? 3.537 -17.498 27.297 1.00 92.25 304 ALA A CA 1
ATOM 2437 C C . ALA A 1 304 ? 2.210 -17.797 28.022 1.00 92.25 304 ALA A C 1
ATOM 2439 O O . ALA A 1 304 ? 1.205 -18.078 27.369 1.00 92.25 304 ALA A O 1
ATOM 2440 N N . ARG A 1 305 ? 2.186 -17.743 29.361 1.00 94.69 305 ARG A N 1
ATOM 2441 C CA . ARG A 1 305 ? 0.957 -17.989 30.136 1.00 94.69 305 ARG A CA 1
ATOM 2442 C C . ARG A 1 305 ? -0.022 -16.837 29.978 1.00 94.69 305 ARG A C 1
ATOM 2444 O O . ARG A 1 305 ? -1.203 -17.068 29.739 1.00 94.69 305 ARG A O 1
ATOM 2451 N N . GLU A 1 306 ? 0.479 -15.614 30.090 1.00 94.00 306 GLU A N 1
ATOM 2452 C CA . GLU A 1 306 ? -0.321 -14.408 29.911 1.00 94.00 306 GLU A CA 1
ATOM 2453 C C . GLU A 1 306 ? -0.850 -14.297 28.471 1.00 94.00 306 GLU A C 1
ATOM 2455 O O . GLU A 1 306 ? -2.026 -14.015 28.260 1.00 94.00 306 GLU A O 1
ATOM 2460 N N . ASP A 1 307 ? -0.022 -14.624 27.478 1.00 91.62 307 ASP A N 1
ATOM 2461 C CA . ASP A 1 307 ? -0.424 -14.625 26.068 1.00 91.62 307 ASP A CA 1
ATOM 2462 C C . ASP A 1 307 ? -1.531 -15.657 25.791 1.00 91.62 307 ASP A C 1
ATOM 2464 O O . ASP A 1 307 ? -2.529 -15.363 25.127 1.00 91.62 307 ASP A O 1
ATOM 2468 N N . ALA A 1 308 ? -1.404 -16.859 26.366 1.00 92.00 308 ALA A N 1
ATOM 2469 C CA . ALA A 1 308 ? -2.436 -17.889 26.291 1.00 92.00 308 ALA A CA 1
ATOM 2470 C C . ALA A 1 308 ? -3.737 -17.456 26.987 1.00 92.00 308 ALA A C 1
ATOM 2472 O O . ALA A 1 308 ? -4.825 -17.728 26.473 1.00 92.00 308 ALA A O 1
ATOM 2473 N N . TYR A 1 309 ? -3.636 -16.752 28.117 1.00 93.44 309 TYR A N 1
ATOM 2474 C CA . TYR A 1 309 ? -4.786 -16.195 28.825 1.00 93.44 309 TYR A CA 1
ATOM 2475 C C . TYR A 1 309 ? -5.515 -15.135 27.987 1.00 93.44 309 TYR A C 1
ATOM 2477 O O . TYR A 1 309 ? -6.725 -15.249 27.792 1.00 93.44 309 TYR A O 1
ATOM 2485 N N . TYR A 1 310 ? -4.804 -14.158 27.414 1.00 93.50 310 TYR A N 1
ATOM 2486 C CA . TYR A 1 310 ? -5.413 -13.145 26.544 1.00 93.50 310 TYR A CA 1
ATOM 2487 C C . TYR A 1 310 ? -6.041 -13.753 25.289 1.00 93.50 310 TYR A C 1
ATOM 2489 O O . TYR A 1 310 ? -7.146 -13.366 24.903 1.00 93.50 310 TYR A O 1
ATOM 2497 N N . LYS A 1 311 ? -5.400 -14.764 24.691 1.00 92.06 311 LYS A N 1
ATOM 2498 C CA . LYS A 1 311 ? -5.980 -15.529 23.582 1.00 92.06 311 LYS A CA 1
ATOM 2499 C C . LYS A 1 311 ? -7.286 -16.213 23.989 1.00 92.06 311 LYS A C 1
ATOM 2501 O O . LYS A 1 311 ? -8.273 -16.116 23.262 1.00 92.06 311 LYS A O 1
ATOM 2506 N N . ALA A 1 312 ? -7.305 -16.899 25.132 1.00 92.00 312 ALA A N 1
ATOM 2507 C CA . ALA A 1 312 ? -8.503 -17.571 25.630 1.00 92.00 312 ALA A CA 1
ATOM 2508 C C . ALA A 1 312 ? -9.628 -16.568 25.930 1.00 92.00 312 ALA A C 1
ATOM 2510 O O . ALA A 1 312 ? -10.777 -16.807 25.566 1.00 92.00 312 ALA A O 1
ATOM 2511 N N . GLN A 1 313 ? -9.289 -15.416 26.515 1.00 92.62 313 GLN A N 1
ATOM 2512 C CA . GLN A 1 313 ? -10.234 -14.336 26.784 1.00 92.62 313 GLN A CA 1
ATOM 2513 C C . GLN A 1 313 ? -10.848 -13.774 25.492 1.00 92.62 313 GLN A C 1
ATOM 2515 O O . GLN A 1 313 ? -12.056 -13.548 25.447 1.00 92.62 313 GLN A O 1
ATOM 2520 N N . LEU A 1 314 ? -10.046 -13.565 24.441 1.00 92.31 314 LEU A N 1
ATOM 2521 C CA . LEU A 1 314 ? -10.545 -13.106 23.142 1.00 92.31 314 LEU A CA 1
ATOM 2522 C C . LEU A 1 314 ? -11.511 -14.124 22.524 1.00 92.31 314 LEU A C 1
ATOM 2524 O O . LEU A 1 314 ? -12.608 -13.757 22.116 1.00 92.31 314 LEU A O 1
ATOM 2528 N N . LEU A 1 315 ? -11.135 -15.408 22.514 1.00 89.44 315 LEU A N 1
ATOM 2529 C CA . LEU A 1 315 ? -11.965 -16.489 21.968 1.00 89.44 315 LEU A CA 1
ATOM 2530 C C . LEU A 1 315 ? -13.284 -16.671 22.730 1.00 89.44 315 LEU A C 1
ATOM 2532 O O . LEU A 1 315 ? -14.296 -17.040 22.137 1.00 89.44 315 LEU A O 1
ATOM 2536 N N . ALA A 1 316 ? -13.275 -16.419 24.039 1.00 92.44 316 ALA A N 1
ATOM 2537 C CA . ALA A 1 316 ? -14.453 -16.533 24.886 1.00 92.44 316 ALA A CA 1
ATOM 2538 C C . ALA A 1 316 ? -15.358 -15.289 24.852 1.00 92.44 316 ALA A C 1
ATOM 2540 O O . ALA A 1 316 ? -16.474 -15.357 25.361 1.00 92.44 316 ALA A O 1
ATOM 2541 N N . SER A 1 317 ? -14.909 -14.165 24.281 1.00 93.19 317 SER A N 1
ATOM 2542 C CA . SER A 1 317 ? -15.630 -12.890 24.319 1.00 93.19 317 SER A CA 1
ATOM 2543 C C . SER A 1 317 ? -16.873 -12.902 23.418 1.00 93.19 317 SER A C 1
ATOM 2545 O O . SER A 1 317 ? -16.750 -12.908 22.188 1.00 93.19 317 SER A O 1
ATOM 2547 N N . PRO A 1 318 ? -18.096 -12.843 23.986 1.00 90.31 318 PRO A N 1
ATOM 2548 C CA . PRO A 1 318 ? -19.317 -12.813 23.184 1.00 90.31 318 PRO A CA 1
ATOM 2549 C C . PRO A 1 318 ? -19.434 -11.527 22.364 1.00 90.31 318 PRO A C 1
ATOM 2551 O O . PRO A 1 318 ? -19.967 -11.565 21.258 1.00 90.31 318 PRO A O 1
ATOM 2554 N N . LYS A 1 319 ? -18.905 -10.415 22.894 1.00 87.81 319 LYS A N 1
ATOM 2555 C CA . LYS A 1 319 ? -18.872 -9.111 22.228 1.00 87.81 319 LYS A CA 1
ATOM 2556 C C . LYS A 1 319 ? -17.995 -9.154 20.979 1.00 87.81 319 LYS A C 1
ATOM 2558 O O . LYS A 1 319 ? -18.486 -8.859 19.897 1.00 87.81 319 LYS A O 1
ATOM 2563 N N . ASP A 1 320 ? -16.733 -9.570 21.122 1.00 87.62 320 ASP A N 1
ATOM 2564 C CA . ASP A 1 320 ? -15.792 -9.622 19.992 1.00 87.62 320 ASP A CA 1
ATOM 2565 C C . ASP A 1 320 ? -16.309 -10.585 18.903 1.00 87.62 320 ASP A C 1
ATOM 2567 O O . ASP A 1 320 ? -16.230 -10.289 17.714 1.00 87.62 320 ASP A O 1
ATOM 2571 N N . ARG A 1 321 ? -16.929 -11.709 19.301 1.00 87.19 321 ARG A N 1
ATOM 2572 C CA . ARG A 1 321 ? -17.567 -12.648 18.366 1.00 87.19 321 ARG A CA 1
ATOM 2573 C C . ARG A 1 321 ? -18.768 -12.040 17.634 1.00 87.19 321 ARG A C 1
ATOM 2575 O O . ARG A 1 321 ? -18.944 -12.310 16.450 1.00 87.19 321 ARG A O 1
ATOM 2582 N N . ALA A 1 322 ? -19.605 -11.263 18.322 1.00 86.31 322 ALA A N 1
ATOM 2583 C CA . ALA A 1 322 ? -20.748 -10.595 17.704 1.00 86.31 322 ALA A CA 1
ATOM 2584 C C . ALA A 1 322 ? -20.292 -9.540 16.685 1.00 86.31 322 ALA A C 1
ATOM 2586 O O . ALA A 1 322 ? -20.759 -9.562 15.549 1.00 86.31 322 ALA A O 1
ATOM 2587 N N . GLU A 1 323 ? -19.327 -8.692 17.055 1.00 86.94 323 GLU A N 1
ATOM 2588 C CA . GLU A 1 323 ? -18.741 -7.690 16.153 1.00 86.94 323 GLU A CA 1
ATOM 2589 C C . GLU A 1 323 ? -18.089 -8.343 14.925 1.00 86.94 323 GLU A C 1
ATOM 2591 O O . GLU A 1 323 ? -18.306 -7.898 13.798 1.00 86.94 323 GLU A O 1
ATOM 2596 N N . LEU A 1 324 ? -17.341 -9.438 15.117 1.00 88.25 324 LEU A N 1
ATOM 2597 C CA . LEU A 1 324 ? -16.743 -10.181 14.008 1.00 88.25 324 LEU A CA 1
ATOM 2598 C C . LEU A 1 324 ? -17.807 -10.745 13.062 1.00 88.25 324 LEU A C 1
ATOM 2600 O O . LEU A 1 324 ? -17.693 -10.568 11.853 1.00 88.25 324 LEU A O 1
ATOM 2604 N N . ASN A 1 325 ? -18.852 -11.386 13.593 1.00 88.12 325 ASN A N 1
ATOM 2605 C CA . ASN A 1 325 ? -19.930 -11.940 12.772 1.00 88.12 325 ASN A CA 1
ATOM 2606 C C . ASN A 1 325 ? -20.626 -10.859 11.939 1.00 88.12 325 ASN A C 1
ATOM 2608 O O . ASN A 1 325 ? -20.890 -11.080 10.762 1.00 88.12 325 ASN A O 1
ATOM 2612 N N . MET A 1 326 ? -20.882 -9.687 12.527 1.00 86.88 326 MET A N 1
ATOM 2613 C CA . MET A 1 326 ? -21.510 -8.570 11.820 1.00 86.88 326 MET A CA 1
ATOM 2614 C C . MET A 1 326 ? -20.670 -8.095 10.629 1.00 86.88 326 MET A C 1
ATOM 2616 O O . MET A 1 326 ? -21.211 -7.895 9.544 1.00 86.88 326 MET A O 1
ATOM 2620 N N . VAL A 1 327 ? -19.353 -7.948 10.803 1.00 88.44 327 VAL A N 1
ATOM 2621 C CA . VAL A 1 327 ? -18.459 -7.539 9.705 1.00 88.44 327 VAL A CA 1
ATOM 2622 C C . VAL A 1 327 ? -18.329 -8.635 8.652 1.00 88.44 327 VAL A C 1
ATOM 2624 O O . VAL A 1 327 ? -18.374 -8.349 7.462 1.00 88.44 327 VAL A O 1
ATOM 2627 N N . VAL A 1 328 ? -18.238 -9.899 9.067 1.00 90.88 328 VAL A N 1
ATOM 2628 C CA . VAL A 1 328 ? -18.214 -11.037 8.138 1.00 90.88 328 VAL A CA 1
ATOM 2629 C C . VAL A 1 328 ? -19.494 -11.097 7.298 1.00 90.88 328 VAL A C 1
ATOM 2631 O O . VAL A 1 328 ? -19.431 -11.363 6.099 1.00 90.88 328 VAL A O 1
ATOM 2634 N N . ASP A 1 329 ? -20.658 -10.833 7.896 1.00 90.62 329 ASP A N 1
ATOM 2635 C CA . ASP A 1 329 ? -21.928 -10.784 7.170 1.00 90.62 329 ASP A CA 1
ATOM 2636 C C . ASP A 1 329 ? -22.006 -9.590 6.204 1.00 90.62 329 ASP A C 1
ATOM 2638 O O . ASP A 1 329 ? -22.523 -9.756 5.094 1.00 90.62 329 ASP A O 1
ATOM 2642 N N . LEU A 1 330 ? -21.468 -8.424 6.587 1.00 91.31 330 LEU A N 1
ATOM 2643 C CA . LEU A 1 330 ? -21.339 -7.257 5.706 1.00 91.31 330 LEU A CA 1
ATOM 2644 C C . LEU A 1 330 ? -20.490 -7.598 4.478 1.00 91.31 330 LEU A C 1
ATOM 2646 O O . LEU A 1 330 ? -20.948 -7.457 3.347 1.00 91.31 330 LEU A O 1
ATOM 2650 N N . GLU A 1 331 ? -19.295 -8.142 4.687 1.00 92.50 331 GLU A N 1
ATOM 2651 C CA . GLU A 1 331 ? -18.400 -8.498 3.588 1.00 92.50 331 GLU A CA 1
ATOM 2652 C C . GLU A 1 331 ? -18.961 -9.631 2.721 1.00 92.50 331 GLU A C 1
ATOM 2654 O O . GLU A 1 331 ? -18.788 -9.633 1.500 1.00 92.50 331 GLU A O 1
ATOM 2659 N N . ARG A 1 332 ? -19.702 -10.579 3.312 1.00 93.31 332 ARG A N 1
ATOM 2660 C CA . ARG A 1 332 ? -20.443 -11.591 2.546 1.00 93.31 332 ARG A CA 1
ATOM 2661 C C . ARG A 1 332 ? -21.488 -10.941 1.638 1.00 93.31 332 ARG A C 1
ATOM 2663 O O . ARG A 1 332 ? -21.667 -11.407 0.512 1.00 93.31 332 ARG A O 1
ATOM 2670 N N . ASN A 1 333 ? -22.190 -9.910 2.114 1.00 92.19 333 ASN A N 1
ATOM 2671 C CA . ASN A 1 333 ? -23.152 -9.158 1.308 1.00 92.19 333 ASN A CA 1
ATOM 2672 C C . ASN A 1 333 ? -22.447 -8.441 0.150 1.00 92.19 333 ASN A C 1
ATOM 2674 O O . ASN A 1 333 ? -22.833 -8.633 -1.004 1.00 92.19 333 ASN A O 1
ATOM 2678 N N . ASP A 1 334 ? -21.365 -7.718 0.445 1.00 92.69 334 ASP A N 1
ATOM 2679 C CA . ASP A 1 334 ? -20.590 -6.982 -0.554 1.00 92.69 334 ASP A CA 1
ATOM 2680 C C . ASP A 1 334 ? -20.033 -7.903 -1.642 1.00 92.69 334 ASP A C 1
ATOM 2682 O O . ASP A 1 334 ? -20.230 -7.652 -2.834 1.00 92.69 334 ASP A O 1
ATOM 2686 N N . LEU A 1 335 ? -19.426 -9.031 -1.259 1.0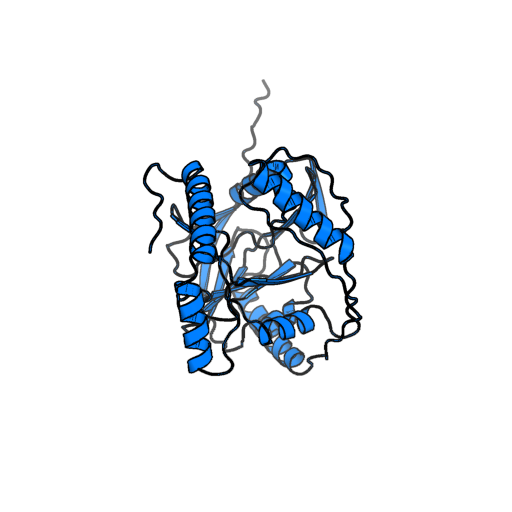0 93.94 335 LEU A N 1
ATOM 2687 C CA . LEU A 1 335 ? -18.978 -10.037 -2.222 1.00 93.94 335 LEU A CA 1
ATOM 2688 C C . LEU A 1 335 ? -20.148 -10.669 -2.984 1.00 93.94 335 LEU A C 1
ATOM 2690 O O . LEU A 1 335 ? -20.025 -10.938 -4.179 1.00 93.94 335 LEU A O 1
ATOM 2694 N N . GLY A 1 336 ? -21.299 -10.865 -2.338 1.00 94.06 336 GLY A N 1
ATOM 2695 C CA . GLY A 1 336 ? -22.516 -11.385 -2.964 1.00 94.06 336 GLY A CA 1
ATOM 2696 C C . GLY A 1 336 ? -23.043 -10.520 -4.114 1.00 94.06 336 GLY A C 1
ATOM 2697 O O . GLY A 1 336 ? -23.678 -11.052 -5.022 1.00 94.06 336 GLY A O 1
ATOM 2698 N N . ARG A 1 337 ? -22.738 -9.214 -4.128 1.00 92.56 337 ARG A N 1
ATOM 2699 C CA . ARG A 1 337 ? -23.115 -8.291 -5.216 1.00 92.56 337 ARG A CA 1
ATOM 2700 C C . ARG A 1 337 ? -22.294 -8.493 -6.492 1.00 92.56 337 ARG A C 1
ATOM 2702 O O . ARG A 1 337 ? -22.747 -8.100 -7.564 1.00 92.56 337 ARG A O 1
ATOM 2709 N N . VAL A 1 338 ? -21.092 -9.065 -6.384 1.00 93.38 338 VAL A N 1
ATOM 2710 C CA . VAL A 1 338 ? -20.114 -9.151 -7.488 1.00 93.38 338 VAL A CA 1
ATOM 2711 C C . VAL A 1 338 ? -19.653 -10.576 -7.810 1.00 93.38 338 VAL A C 1
ATOM 2713 O O . VAL A 1 338 ? -19.011 -10.793 -8.836 1.00 93.38 338 VAL A O 1
ATOM 2716 N N . CYS A 1 339 ? -19.971 -11.557 -6.965 1.00 95.12 339 CYS A N 1
ATOM 2717 C CA . CYS A 1 339 ? -19.650 -12.972 -7.163 1.00 95.12 339 CYS A CA 1
ATOM 2718 C C . CYS A 1 339 ? -20.852 -13.774 -7.687 1.00 95.12 339 CYS A C 1
ATOM 2720 O O . CYS A 1 339 ? -22.001 -13.338 -7.623 1.00 95.12 339 CYS A O 1
ATOM 2722 N N . ARG A 1 340 ? -20.590 -14.983 -8.207 1.00 95.12 340 ARG A N 1
ATOM 2723 C CA . ARG A 1 340 ? -21.655 -15.898 -8.646 1.00 95.12 340 ARG A CA 1
ATOM 2724 C C . ARG A 1 340 ? -22.565 -16.250 -7.462 1.00 95.12 340 ARG A C 1
ATOM 2726 O O . ARG A 1 340 ? -22.103 -16.464 -6.340 1.00 95.12 340 ARG A O 1
ATOM 2733 N N . TYR A 1 341 ? -23.867 -16.348 -7.721 1.00 92.62 341 TYR A N 1
ATOM 2734 C CA . TYR A 1 341 ? -24.836 -16.720 -6.692 1.00 92.62 341 TYR A CA 1
ATOM 2735 C C . TYR A 1 341 ? -24.461 -18.062 -6.041 1.00 92.62 341 TYR A C 1
ATOM 2737 O O . TYR A 1 341 ? -24.121 -19.022 -6.733 1.00 92.62 341 TYR A O 1
ATOM 2745 N N . GLY A 1 342 ? -24.499 -18.116 -4.708 1.00 92.62 342 GLY A N 1
ATOM 2746 C CA . GLY A 1 342 ? -24.156 -19.310 -3.930 1.00 92.62 342 GLY A CA 1
ATOM 2747 C C . GLY A 1 342 ? -22.661 -19.656 -3.858 1.00 92.62 342 GLY A C 1
ATOM 2748 O O . GLY A 1 342 ? -22.319 -20.634 -3.201 1.00 92.62 342 GLY A O 1
ATOM 2749 N N . SER A 1 343 ? -21.758 -18.884 -4.483 1.00 95.00 343 SER A N 1
ATOM 2750 C CA . SER A 1 343 ? -20.315 -19.185 -4.464 1.00 95.00 343 SER A CA 1
ATOM 2751 C C . SER A 1 343 ? -19.552 -18.565 -3.290 1.00 95.00 343 SER A C 1
ATOM 2753 O O . SER A 1 343 ? -18.376 -18.873 -3.102 1.00 95.00 343 SER A O 1
ATOM 2755 N N . VAL A 1 344 ? -20.171 -17.655 -2.532 1.00 95.12 344 VAL A N 1
ATOM 2756 C CA . VAL A 1 344 ? -19.523 -16.970 -1.404 1.00 95.12 344 VAL A CA 1
ATOM 2757 C C . V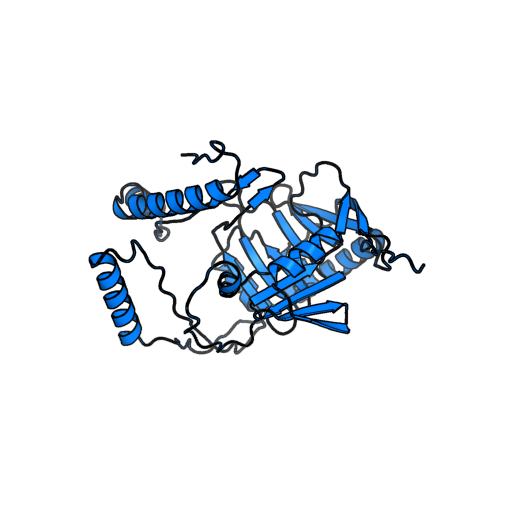AL A 1 344 ? -19.565 -17.869 -0.171 1.00 95.12 344 VAL A C 1
ATOM 2759 O O . VAL A 1 344 ? -20.636 -18.219 0.321 1.00 95.12 344 VAL A O 1
ATOM 2762 N N . THR A 1 345 ? -18.391 -18.227 0.346 1.00 94.25 345 THR A N 1
ATOM 2763 C CA . THR A 1 345 ? -18.235 -19.111 1.509 1.00 94.25 345 THR A CA 1
ATOM 2764 C C . THR A 1 345 ? -17.429 -18.431 2.605 1.00 94.25 345 THR A C 1
ATOM 2766 O O . THR A 1 345 ? -16.423 -17.792 2.306 1.00 94.25 345 THR A O 1
ATOM 2769 N N . VAL A 1 346 ? -17.808 -18.652 3.865 1.00 91.44 346 VAL A N 1
ATOM 2770 C CA . VAL A 1 346 ? -17.047 -18.212 5.043 1.00 91.44 346 VAL A CA 1
ATOM 2771 C C . VAL A 1 346 ? -16.385 -19.445 5.674 1.00 91.44 346 VAL A C 1
ATOM 2773 O O . VAL A 1 346 ? -17.085 -20.236 6.314 1.00 91.44 346 VAL A O 1
ATOM 2776 N N . PRO A 1 347 ? -15.077 -19.678 5.457 1.00 82.88 347 PRO A N 1
ATOM 2777 C CA . PRO A 1 347 ? -14.366 -20.761 6.129 1.00 82.88 347 PRO A CA 1
ATOM 2778 C C . PRO A 1 347 ? -14.298 -20.488 7.640 1.00 82.88 347 PRO A C 1
ATOM 2780 O O . PRO A 1 347 ? -14.185 -19.335 8.053 1.00 82.88 347 PRO A O 1
ATOM 2783 N N . ARG A 1 348 ? -14.412 -21.546 8.450 1.00 61.00 348 ARG A N 1
ATOM 2784 C CA . ARG A 1 348 ? -14.368 -21.471 9.920 1.00 61.00 348 ARG A CA 1
ATOM 2785 C C . ARG A 1 348 ? -12.961 -21.624 10.467 1.00 61.00 348 ARG A C 1
ATOM 2787 O O . ARG A 1 348 ? -12.207 -22.437 9.885 1.00 61.00 348 ARG A O 1
#